Protein 7LUH (pdb70)

Organism: Burkholderia pseudomallei (strain K96243) (NCBI:txid272560)

B-factor: mean 40.8, std 12.32, range [22.68, 109.25]

Structure (mmCIF, N/CA/C/O backbone):
data_7LUH
#
_entry.id   7LUH
#
_cell.length_a   59.539
_cell.length_b   62.941
_cell.length_c   69.363
_cell.angle_alpha   90.000
_cell.angle_beta   90.000
_cell.angle_gamma   90.000
#
_symmetry.space_group_name_H-M   'P 21 21 21'
#
loop_
_entity.id
_entity.type
_entity.pdbx_description
1 polymer 'Thiol:disulfide interchange protein'
2 non-polymer (2~{R})-2-(4-bromanylphenoxy)propanamide
3 water water
#
loop_
_atom_site.group_PDB
_atom_site.id
_atom_site.type_symbol
_atom_site.label_atom_id
_atom_site.label_alt_id
_atom_site.label_comp_id
_atom_site.label_asym_id
_atom_site.label_entity_id
_atom_site.label_seq_id
_atom_site.pdbx_PDB_ins_code
_atom_site.Cartn_x
_atom_site.Cartn_y
_atom_site.Cartn_z
_atom_site.occupancy
_atom_site.B_iso_or_equiv
_atom_site.auth_seq_id
_atom_site.auth_comp_id
_atom_site.auth_asym_id
_atom_site.auth_atom_id
_atom_site.pdbx_PDB_model_num
ATOM 1 N N . SER A 1 10 ? -4.64693 -42.65526 -11.99865 1.000 62.59540 7 SER A N 1
ATOM 2 C CA . SER A 1 10 ? -3.57590 -42.95874 -12.94251 1.000 72.33368 7 SER A CA 1
ATOM 3 C C . SER A 1 10 ? -3.94463 -42.57209 -14.38049 1.000 68.52940 7 SER A C 1
ATOM 4 O O . SER A 1 10 ? -3.17227 -41.88448 -15.04708 1.000 67.27757 7 SER A O 1
ATOM 11 N N . PRO A 1 11 ? -5.10375 -43.02216 -14.87743 1.000 75.75672 8 PRO A N 1
ATOM 12 C CA . PRO A 1 11 ? -5.57509 -42.48319 -16.16612 1.000 68.40799 8 PRO A CA 1
ATOM 13 C C . PRO A 1 11 ? -5.87178 -40.99717 -16.09950 1.000 65.05574 8 PRO A C 1
ATOM 14 O O . PRO A 1 11 ? -5.75707 -40.29892 -17.11416 1.000 64.70979 8 PRO A O 1
ATOM 25 N N . SER A 1 12 ? -6.23552 -40.48734 -14.92917 1.000 61.05569 9 SER A N 1
ATOM 26 C CA . SER A 1 12 ? -6.42507 -39.06073 -14.73874 1.000 56.61885 9 SER A CA 1
ATOM 27 C C . SER A 1 12 ? -5.19019 -38.36436 -14.17439 1.000 50.98008 9 SER A C 1
ATOM 28 O O . SER A 1 12 ? -5.26908 -37.17820 -13.84550 1.000 49.17495 9 SER A O 1
ATOM 36 N N . ALA A 1 13 ? -4.05999 -39.05793 -14.05244 1.000 48.85784 10 ALA A N 1
ATOM 37 C CA . ALA A 1 13 ? -2.88867 -38.43873 -13.44836 1.000 47.82115 10 ALA A CA 1
ATOM 38 C C . ALA A 1 13 ? -2.39576 -37.28600 -14.31889 1.000 39.54993 10 ALA A C 1
ATOM 39 O O . ALA A 1 13 ? -2.54430 -37.31503 -15.54221 1.000 43.08858 10 ALA A O 1
ATOM 46 N N . PRO A 1 14 ? -1.81808 -36.25157 -13.71804 1.000 39.63794 11 PRO A N 1
ATOM 47 C CA . PRO A 1 14 ? -1.24063 -35.17478 -14.53355 1.000 38.98373 11 PRO A CA 1
ATOM 48 C C . PRO A 1 14 ? -0.19644 -35.71941 -15.50216 1.000 41.46090 11 PRO A C 1
ATOM 49 O O . PRO A 1 14 ? 0.47307 -36.71903 -15.22803 1.000 40.63218 11 PRO A O 1
ATOM 60 N N . VAL A 1 15 ? -0.07615 -35.05836 -16.65405 1.000 39.24611 12 VAL A N 1
ATOM 61 C CA . VAL A 1 15 ? 0.78286 -35.51566 -17.74941 1.000 38.60643 12 VAL A CA 1
ATOM 62 C C . VAL A 1 15 ? 2.05846 -34.68310 -17.73129 1.000 35.55931 12 VAL A C 1
ATOM 63 O O . VAL A 1 15 ? 2.00452 -33.45007 -17.79233 1.000 33.96054 12 VAL A O 1
ATOM 76 N N . ALA A 1 16 ? 3.20867 -35.34915 -17.65196 1.000 42.76440 13 ALA A N 1
ATOM 77 C CA . ALA A 1 16 ? 4.47214 -34.62150 -17.62151 1.000 43.05651 13 ALA A CA 1
ATOM 78 C C . ALA A 1 16 ? 4.68642 -33.92892 -18.95827 1.000 38.60729 13 ALA A C 1
ATOM 79 O O . ALA A 1 16 ? 4.40826 -34.48943 -20.01765 1.000 42.73068 13 ALA A O 1
ATOM 86 N N . GLY A 1 17 ? 5.18471 -32.70195 -18.90113 1.000 42.18233 14 GLY A N 1
ATOM 87 C CA . GLY A 1 17 ? 5.34492 -31.88868 -20.07257 1.000 44.63100 14 GLY A CA 1
ATOM 88 C C . GLY A 1 17 ? 4.12719 -31.08108 -20.45325 1.000 45.62753 14 GLY A C 1
ATOM 89 O O . GLY A 1 17 ? 4.25733 -30.12444 -21.22450 1.000 51.01813 14 GLY A O 1
ATOM 93 N N . LYS A 1 18 ? 2.94722 -31.44125 -19.95366 1.000 39.25270 15 LYS A N 1
ATOM 94 C CA . LYS A 1 18 ? 1.74334 -30.67545 -20.23639 1.000 40.47978 15 LYS A CA 1
ATOM 95 C C . LYS A 1 18 ? 1.20131 -30.01120 -18.97954 1.000 39.68402 15 LYS A C 1
ATOM 96 O O . LYS A 1 18 ? 1.11866 -28.78083 -18.90217 1.000 39.41491 15 LYS A O 1
ATOM 115 N N . ASP A 1 19 ? 0.82053 -30.81169 -17.98265 1.000 36.56334 16 ASP A N 1
ATOM 116 C CA . ASP A 1 19 ? 0.28175 -30.29130 -16.73359 1.000 34.32248 16 ASP A CA 1
ATOM 117 C C . ASP A 1 19 ? 1.36491 -29.81194 -15.79057 1.000 33.83929 16 ASP A C 1
ATOM 118 O O . ASP A 1 19 ? 1.07682 -29.02939 -14.88350 1.000 31.02928 16 ASP A O 1
ATOM 127 N N . PHE A 1 20 ? 2.59770 -30.26539 -15.98985 1.000 33.09364 17 PHE A N 1
ATOM 128 C CA . PHE A 1 20 ? 3.73759 -29.76409 -15.24665 1.000 28.32914 17 PHE A CA 1
ATOM 129 C C . PHE A 1 20 ? 4.96537 -29.96808 -16.12227 1.000 31.75351 17 PHE A C 1
ATOM 130 O O . PHE A 1 20 ? 4.92980 -30.70025 -17.11531 1.000 33.89213 17 PHE A O 1
ATOM 147 N N . GLU A 1 21 ? 6.04602 -29.29643 -15.74949 1.000 31.73213 18 GLU A N 1
ATOM 148 C CA . GLU A 1 21 ? 7.29551 -29.30375 -16.49313 1.000 35.06036 18 GLU A CA 1
ATOM 149 C C . GLU A 1 21 ? 8.39067 -29.89245 -15.61778 1.000 36.95432 18 GLU A C 1
ATOM 150 O O . GLU A 1 21 ? 8.50745 -29.54188 -14.43948 1.000 31.79796 18 GLU A O 1
ATOM 162 N N . VAL A 1 22 ? 9.19897 -30.77231 -16.20195 1.000 36.75397 19 VAL A N 1
ATOM 163 C CA . VAL A 1 22 ? 10.38030 -31.30818 -15.53663 1.000 36.35430 19 VAL A CA 1
ATOM 164 C C . VAL A 1 22 ? 11.56390 -30.41569 -15.90690 1.000 36.55319 19 VAL A C 1
ATOM 165 O O . VAL A 1 22 ? 11.97149 -30.36055 -17.06893 1.000 37.29780 19 VAL A O 1
ATOM 178 N N . MET A 1 23 ? 12.10548 -29.70609 -14.92083 1.000 36.18110 20 MET A N 1
ATOM 179 C CA . MET A 1 23 ? 13.19408 -28.77363 -15.18054 1.000 39.68265 20 MET A CA 1
ATOM 180 C C . MET A 1 23 ? 14.42464 -29.52045 -15.67349 1.000 39.64432 20 MET A C 1
ATOM 181 O O . MET A 1 23 ? 14.76494 -30.58926 -15.16433 1.000 39.93125 20 MET A O 1
ATOM 195 N N . LYS A 1 24 ? 15.08529 -28.95630 -16.68558 1.000 42.74050 21 LYS A N 1
ATOM 196 C CA . LYS A 1 24 ? 16.32170 -29.55899 -17.17224 1.000 44.20710 21 LYS A CA 1
ATOM 197 C C . LYS A 1 24 ? 17.45179 -29.40453 -16.15954 1.000 44.72351 21 LYS A C 1
ATOM 198 O O . LYS A 1 24 ? 18.37741 -30.22154 -16.13829 1.000 44.54081 21 LYS A O 1
ATOM 207 N N . SER A 1 25 ? 17.38496 -28.38758 -15.30134 1.000 45.36205 22 SER A N 1
ATOM 208 C CA . SER A 1 25 ? 18.42316 -28.12068 -14.30557 1.000 47.63579 22 SER A CA 1
ATOM 209 C C . SER A 1 25 ? 17.76842 -27.97766 -12.93934 1.000 41.93435 22 SER A C 1
ATOM 210 O O . SER A 1 25 ? 17.45497 -26.86270 -12.49957 1.000 41.09426 22 SER A O 1
ATOM 218 N N . PRO A 1 26 ? 17.54899 -29.09135 -12.23747 1.000 39.37258 23 PRO A N 1
ATOM 219 C CA . PRO A 1 26 ? 16.91156 -29.01734 -10.91540 1.000 37.84040 23 PRO A CA 1
ATOM 220 C C . PRO A 1 26 ? 17.7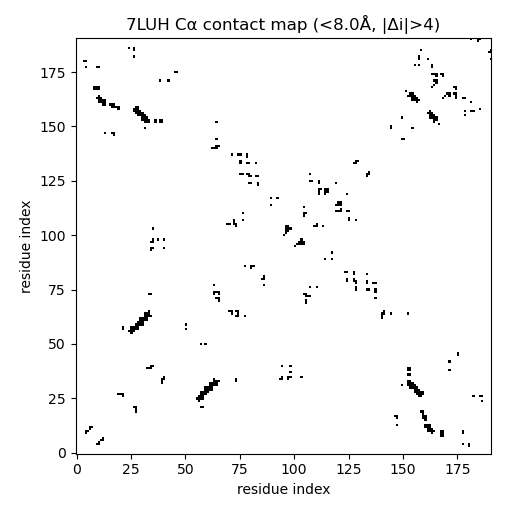5483 -28.20784 -9.94309 1.000 35.32545 23 PRO A C 1
ATOM 221 O O . PRO A 1 26 ? 18.98669 -28.20557 -10.00390 1.000 36.69534 23 PRO A O 1
ATOM 232 N N . GLN A 1 27 ? 17.09033 -27.54690 -9.03112 1.000 36.04571 24 GLN A N 1
ATOM 233 C CA . GLN A 1 27 ? 17.75786 -26.62703 -8.12113 1.000 35.53372 24 GLN A CA 1
ATOM 234 C C . GLN A 1 27 ? 17.92482 -27.22654 -6.73600 1.000 37.36613 24 GLN A C 1
ATOM 235 O O . GLN A 1 27 ? 17.15276 -28.10008 -6.32994 1.000 35.98498 24 GLN A O 1
ATOM 249 N N . PRO A 1 28 ? 18.91834 -26.76498 -5.96619 1.000 40.31928 25 PRO A N 1
ATOM 250 C CA . PRO A 1 28 ? 19.09234 -27.30635 -4.61077 1.000 40.50005 25 PRO A CA 1
ATOM 251 C C . PRO A 1 28 ? 17.81588 -27.16225 -3.79450 1.000 37.12737 25 PRO A C 1
ATOM 252 O O . PRO A 1 28 ? 17.10871 -26.15233 -3.87767 1.000 34.82581 25 PRO A O 1
ATOM 263 N N . VAL A 1 29 ? 17.52416 -28.19611 -3.00901 1.000 36.05031 26 VAL A N 1
ATOM 264 C CA . VAL A 1 29 ? 16.32780 -28.24573 -2.17450 1.000 41.53890 26 VAL A CA 1
ATOM 265 C C . VAL A 1 29 ? 16.69551 -27.84404 -0.75276 1.000 37.47150 26 VAL A C 1
ATOM 266 O O . VAL A 1 29 ? 17.55420 -28.46915 -0.12075 1.000 38.99577 26 VAL A O 1
ATOM 279 N N . SER A 1 30 ? 16.01727 -26.82574 -0.23580 1.000 38.15997 27 SER A N 1
ATOM 280 C CA . SER A 1 30 ? 16.27118 -26.32134 1.10477 1.000 42.66405 27 SER A CA 1
ATOM 281 C C . SER A 1 30 ? 15.39617 -26.98192 2.16796 1.000 47.18922 27 SER A C 1
ATOM 282 O O . SER A 1 30 ? 15.38266 -26.52813 3.31552 1.000 53.26266 27 SER A O 1
ATOM 290 N N . ALA A 1 31 ? 14.72285 -27.98716 1.84170 1.000 55.36026 28 ALA A N 1
ATOM 291 C CA . ALA A 1 31 ? 13.92187 -28.66796 2.84508 1.000 53.68426 28 ALA A CA 1
ATOM 292 C C . ALA A 1 31 ? 14.69868 -29.83766 3.43746 1.000 60.00789 28 ALA A C 1
ATOM 293 O O . ALA A 1 31 ? 15.54675 -30.43863 2.76442 1.000 55.50872 28 ALA A O 1
ATOM 300 N N . PRO A 1 32 ? 14.43518 -30.15640 4.70036 1.000 59.53189 29 PRO A N 1
ATOM 301 C CA . PRO A 1 32 ? 15.10075 -31.30069 5.32838 1.000 56.89382 29 PRO A CA 1
ATOM 302 C C . PRO A 1 32 ? 14.50441 -32.61322 4.83981 1.000 58.72369 29 PRO A C 1
ATOM 303 O O . PRO A 1 32 ? 13.38619 -32.66689 4.32083 1.000 57.55253 29 PRO A O 1
ATOM 314 N N . ALA A 1 33 ? 15.29403 -33.67878 4.98516 1.000 60.47703 30 ALA A N 1
ATOM 315 C CA . ALA A 1 33 ? 14.80864 -35.01708 4.66874 1.000 59.11383 30 ALA A CA 1
ATOM 316 C C . ALA A 1 33 ? 13.42271 -35.21322 5.27051 1.000 59.17731 30 ALA A C 1
ATOM 317 O O . ALA A 1 33 ? 13.13164 -34.73758 6.37128 1.000 56.24064 30 ALA A O 1
ATOM 324 N N . GLY A 1 34 ? 12.54917 -35.87635 4.52282 1.000 55.50863 31 GLY A N 1
ATOM 325 C CA . GLY A 1 34 ? 11.20296 -36.11507 4.99129 1.000 55.09433 31 GLY A CA 1
ATOM 326 C C . GLY A 1 34 ? 10.21716 -34.98810 4.77104 1.000 54.84508 31 GLY A C 1
ATOM 327 O O . GLY A 1 34 ? 9.04707 -35.13130 5.15097 1.000 50.22121 31 GLY A O 1
ATOM 331 N N . LYS A 1 35 ? 10.64521 -33.86992 4.19570 1.000 51.08849 32 LYS A N 1
ATOM 332 C CA . LYS A 1 35 ? 9.75712 -32.77773 3.82919 1.000 47.49910 32 LYS A CA 1
ATOM 333 C C . LYS A 1 35 ? 9.91064 -32.53020 2.33542 1.000 43.91944 32 LYS A C 1
ATOM 334 O O . LYS A 1 35 ? 11.01877 -32.62077 1.79256 1.000 43.84923 32 LYS A O 1
ATOM 353 N N . VAL A 1 36 ? 8.80040 -32.26086 1.66641 1.000 35.24074 33 VAL A N 1
ATOM 354 C CA . VAL A 1 36 ? 8.82661 -31.89544 0.25964 1.000 32.05856 33 VAL A CA 1
ATOM 355 C C . VAL A 1 36 ? 8.86627 -30.37724 0.18222 1.000 32.27149 33 VAL A C 1
ATOM 356 O O . VAL A 1 36 ? 8.08298 -29.68810 0.85411 1.000 31.23117 33 VAL A O 1
ATOM 369 N N . GLU A 1 37 ? 9.78027 -29.84979 -0.62216 1.000 30.03744 34 GLU A N 1
ATOM 370 C CA . GLU A 1 37 ? 9.87835 -28.40764 -0.77441 1.000 30.09242 34 GLU A CA 1
ATOM 371 C C . GLU A 1 37 ? 8.85409 -27.94485 -1.80535 1.000 29.35859 34 GLU A C 1
ATOM 372 O O . GLU A 1 37 ? 8.71910 -28.54936 -2.8718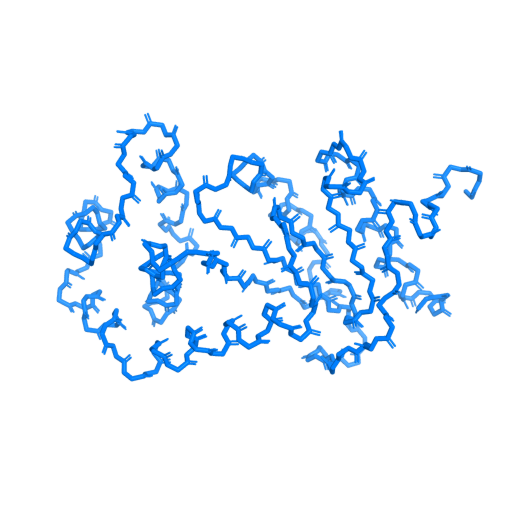4 1.000 27.49682 34 GLU A O 1
ATOM 384 N N . VAL A 1 38 ? 8.11952 -26.88426 -1.47429 1.000 26.48685 35 VAL A N 1
ATOM 385 C CA . VAL A 1 38 ? 7.16764 -26.25695 -2.38406 1.000 26.75425 35 VAL A CA 1
ATOM 386 C C . VAL A 1 38 ? 7.45544 -24.76466 -2.41050 1.000 22.67960 35 VAL A C 1
ATOM 387 O O . VAL A 1 38 ? 7.50972 -24.12614 -1.35917 1.000 26.25902 35 VAL A O 1
ATOM 400 N N . ILE A 1 39 ? 7.63936 -24.20822 -3.60566 1.000 25.04461 36 ILE A N 1
ATOM 401 C CA . ILE A 1 39 ? 7.89833 -22.78187 -3.77851 1.000 24.78933 36 ILE A CA 1
ATOM 402 C C . ILE A 1 39 ? 6.80255 -22.18109 -4.65559 1.000 25.38648 36 ILE A C 1
ATOM 403 O O . ILE A 1 39 ? 6.51734 -22.70721 -5.73775 1.000 25.28108 36 ILE A O 1
ATOM 419 N N . GLU A 1 40 ? 6.21800 -21.06134 -4.21340 1.000 24.27563 37 GLU A N 1
ATOM 420 C CA . GLU A 1 40 ? 5.28707 -20.30270 -5.05056 1.000 25.58596 37 GLU A CA 1
ATOM 421 C C . GLU A 1 40 ? 5.95095 -18.99074 -5.46040 1.000 24.17016 37 GLU A C 1
ATOM 422 O O . GLU A 1 40 ? 6.16155 -18.10647 -4.62401 1.000 22.87749 37 GLU A O 1
ATOM 434 N N . PHE A 1 41 ? 6.26454 -18.86585 -6.74526 1.000 24.77555 38 PHE A N 1
ATOM 435 C CA . PHE A 1 41 ? 6.60997 -17.57770 -7.32528 1.000 26.03102 38 PHE A CA 1
ATOM 436 C C . PHE A 1 41 ? 5.32144 -16.81979 -7.63555 1.000 25.52133 38 PHE A C 1
ATOM 437 O O . PHE A 1 41 ? 4.45084 -17.33285 -8.34222 1.000 25.88823 38 PHE A O 1
ATOM 454 N N . PHE A 1 42 ? 5.19602 -15.60149 -7.12023 1.000 23.59147 39 PHE A N 1
ATOM 455 C CA . PHE A 1 42 ? 3.94360 -14.86171 -7.22467 1.000 26.46772 39 PHE A CA 1
ATOM 456 C C . PHE A 1 42 ? 4.26678 -13.37231 -7.31372 1.000 26.54610 39 PHE A C 1
ATOM 457 O O . PHE A 1 42 ? 5.39194 -12.94864 -7.06870 1.000 24.03041 39 PHE A O 1
ATOM 474 N N . TRP A 1 43 ? 3.26024 -12.57086 -7.65396 1.000 27.28954 40 TRP A N 1
ATOM 475 C CA . TRP A 1 43 ? 3.36530 -11.11644 -7.64472 1.000 24.93889 40 TRP A CA 1
ATOM 476 C C . TRP A 1 43 ? 2.10728 -10.57531 -6.98704 1.000 25.41185 40 TRP A C 1
ATOM 477 O O . TRP A 1 43 ? 1.00676 -11.05243 -7.26410 1.000 25.55056 40 TRP A O 1
ATOM 498 N N . TYR A 1 44 ? 2.26096 -9.59528 -6.10103 1.000 24.95108 41 TYR A N 1
ATOM 499 C CA . TYR A 1 44 ? 1.07196 -9.05377 -5.45034 1.000 25.92951 41 TYR A CA 1
ATOM 500 C C . TYR A 1 44 ? 0.03442 -8.56221 -6.46203 1.000 28.35477 41 TYR A C 1
ATOM 501 O O . TYR A 1 44 ? -1.17366 -8.62766 -6.19927 1.000 27.14508 41 TYR A O 1
ATOM 519 N N . GLY A 1 45 ? 0.47857 -8.06186 -7.62008 1.000 27.25834 42 GLY A N 1
ATOM 520 C CA . GLY A 1 45 ? -0.41689 -7.48169 -8.59637 1.000 27.25235 42 GLY A CA 1
ATOM 521 C C . GLY A 1 45 ? -1.07060 -8.45782 -9.54941 1.000 29.82900 42 GLY A C 1
ATOM 522 O O . GLY A 1 45 ? -1.86824 -8.04842 -10.40559 1.000 28.62851 42 GLY A O 1
ATOM 526 N N . CYS A 1 46 ? -0.77693 -9.74952 -9.38511 1.000 26.81663 43 CYS A N 1
ATOM 527 C CA A CYS A 1 46 ? -1.20940 -10.78872 -10.31475 0.607 29.10841 43 CYS A CA 1
ATOM 528 C CA B CYS A 1 46 ? -1.21566 -10.78316 -10.31337 0.393 29.13107 43 CYS A CA 1
ATOM 529 C C . CYS A 1 46 ? -2.59636 -11.29817 -9.91982 1.000 29.86583 43 CYS A C 1
ATOM 530 O O . CYS A 1 46 ? -2.73876 -11.85834 -8.82191 1.000 27.90692 43 CYS A O 1
ATOM 544 N N . PRO A 1 47 ? -3.62654 -11.11572 -10.76251 1.000 30.73568 44 PRO A N 1
ATOM 545 C CA . PRO A 1 47 ? -4.97975 -11.51452 -10.33436 1.000 33.01557 44 PRO A CA 1
ATOM 546 C C . PRO A 1 47 ? -5.10374 -12.98735 -9.99963 1.000 33.21103 44 PRO A C 1
ATOM 547 O O . PRO A 1 47 ? -5.76816 -13.33044 -9.01594 1.000 30.44645 44 PRO A O 1
ATOM 558 N N . HIS A 1 48 ? -4.47375 -13.87335 -10.77221 1.000 31.74023 45 HIS A N 1
ATOM 559 C CA . HIS A 1 48 ? -4.57138 -15.29020 -10.44314 1.000 32.83473 45 HIS A CA 1
ATOM 560 C C . HIS A 1 48 ? -3.82819 -15.61740 -9.15332 1.000 29.75363 45 HIS A C 1
ATOM 561 O O . HIS A 1 48 ? -4.20489 -16.56471 -8.45060 1.000 27.83253 45 HIS A O 1
ATOM 575 N N . CYS A 1 49 ? -2.77093 -14.86332 -8.83316 1.000 26.68992 46 CYS A N 1
ATOM 576 C CA A CYS A 1 49 ? -2.08291 -15.07233 -7.56328 0.679 27.94915 46 CYS A CA 1
ATOM 577 C CA B CYS A 1 49 ? -2.07754 -15.05250 -7.56068 0.321 27.80377 46 CYS A CA 1
ATOM 578 C C . CYS A 1 49 ? -2.98894 -14.69995 -6.39650 1.000 27.12782 46 CYS A C 1
ATOM 579 O O . CYS A 1 49 ? -3.07505 -15.43490 -5.40783 1.000 26.04377 46 CYS A O 1
ATOM 593 N N . TYR A 1 50 ? -3.65388 -13.55230 -6.49645 1.000 27.99902 47 TYR A N 1
ATOM 594 C CA . TYR A 1 50 ? -4.66930 -13.14133 -5.53598 1.000 28.59320 47 TYR A CA 1
ATOM 595 C C . TYR A 1 50 ? -5.74285 -14.20421 -5.36815 1.000 28.58045 47 TYR A C 1
ATOM 596 O O . TYR A 1 50 ? -6.05848 -14.61140 -4.24363 1.000 29.29165 47 TYR A O 1
ATOM 614 N N . GLU A 1 51 ? -6.32806 -14.65273 -6.47924 1.000 28.06887 48 GLU A N 1
ATOM 615 C CA . GLU A 1 51 ? -7.41029 -15.62892 -6.40306 1.000 31.17866 48 GLU A CA 1
ATOM 616 C C . GLU A 1 51 ? -6.94051 -16.93900 -5.79092 1.000 29.16118 48 GLU A C 1
ATOM 617 O O . GLU A 1 51 ? -7.71335 -17.61893 -5.10468 1.000 28.84797 48 GLU A O 1
ATOM 629 N N . PHE A 1 52 ? -5.68196 -17.30761 -6.02765 1.000 28.82831 49 PHE A N 1
ATOM 630 C CA . PHE A 1 52 ? -5.14264 -18.56850 -5.54229 1.000 28.49085 49 PHE A CA 1
ATOM 631 C C . PHE A 1 52 ? -4.83206 -18.55219 -4.05605 1.000 27.82368 49 PHE A C 1
ATOM 632 O O . PHE A 1 52 ? -4.71407 -19.62776 -3.45852 1.000 27.42385 49 PHE A O 1
ATOM 649 N N . GLU A 1 53 ? -4.66755 -17.37323 -3.45140 1.000 26.89324 50 GLU A N 1
ATOM 650 C CA . GLU A 1 53 ? -4.23051 -17.30390 -2.05838 1.000 27.47867 50 GLU A CA 1
ATOM 651 C C . GLU A 1 53 ? -5.01861 -18.21468 -1.12381 1.000 28.24795 50 GLU A C 1
ATOM 652 O O . GLU A 1 53 ? -4.39042 -19.01734 -0.41369 1.000 28.21873 50 GLU A O 1
ATOM 664 N N . PRO A 1 54 ? -6.35544 -18.16108 -1.06266 1.000 28.21985 51 PRO A N 1
ATOM 665 C CA . PRO A 1 54 ? -7.05885 -19.03233 -0.09959 1.000 27.94118 51 PRO A CA 1
ATOM 666 C C . PRO A 1 54 ? -6.86327 -20.50688 -0.39116 1.000 28.05925 51 PRO A C 1
ATOM 667 O O . PRO A 1 54 ? -6.85562 -21.33302 0.53275 1.000 27.57235 51 PRO A O 1
ATOM 678 N N . THR A 1 55 ? -6.69185 -20.85486 -1.66374 1.000 27.16943 52 THR A N 1
ATOM 679 C CA . THR A 1 55 ? -6.50800 -22.25003 -2.03881 1.000 27.99140 52 THR A CA 1
ATOM 680 C C . THR A 1 55 ? -5.15624 -22.76701 -1.56873 1.000 26.70039 52 THR A C 1
ATOM 681 O O . THR A 1 55 ? -5.07429 -23.82683 -0.93800 1.000 27.56399 52 THR A O 1
ATOM 692 N N . ILE A 1 56 ? -4.08658 -22.02410 -1.84903 1.000 26.38032 53 ILE A N 1
ATOM 693 C CA . ILE A 1 56 ? -2.75533 -22.47713 -1.45871 1.000 28.43926 53 ILE A CA 1
ATOM 694 C C . ILE A 1 56 ? -2.56294 -22.36402 0.04919 1.000 27.39805 53 ILE A C 1
ATOM 695 O O . ILE A 1 56 ? -1.95031 -23.242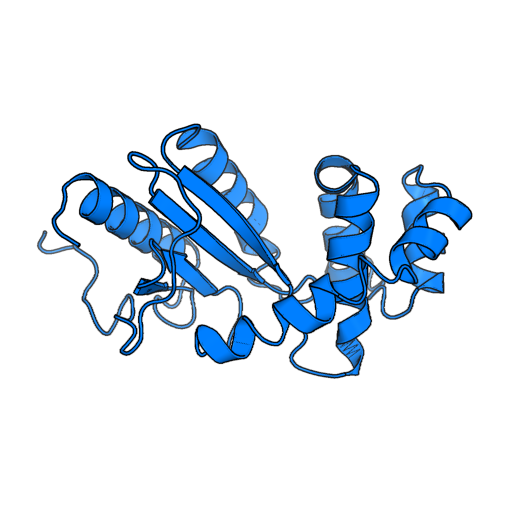23 0.67014 1.000 27.30591 53 ILE A O 1
ATOM 711 N N . GLU A 1 57 ? -3.11400 -21.31646 0.67410 1.000 27.61442 54 GLU A N 1
ATOM 712 C CA . GLU A 1 57 ? -3.04737 -21.21929 2.12911 1.000 29.03576 54 GLU A CA 1
ATOM 713 C C . GLU A 1 57 ? -3.62737 -22.46753 2.79333 1.000 30.85286 54 GLU A C 1
ATOM 714 O O . GLU A 1 57 ? -3.01941 -23.05059 3.69997 1.000 28.43766 54 GLU A O 1
ATOM 726 N N . ALA A 1 58 ? -4.83950 -22.86406 2.39047 1.000 29.18092 55 ALA A N 1
ATOM 727 C CA . ALA A 1 58 ? -5.47346 -24.01306 3.03430 1.000 30.27192 55 ALA A CA 1
ATOM 728 C C . ALA A 1 58 ? -4.68320 -25.29016 2.77759 1.000 29.77505 55 ALA A C 1
ATOM 729 O O . ALA A 1 58 ? -4.52888 -26.13064 3.67487 1.000 29.62809 55 ALA A O 1
ATOM 736 N N . TRP A 1 59 ? -4.19857 -25.46027 1.54473 1.000 28.36683 56 TRP A N 1
ATOM 737 C CA . TRP A 1 59 ? -3.47265 -26.67288 1.18772 1.000 29.36767 56 TRP A CA 1
ATOM 738 C C . TRP A 1 59 ? -2.16869 -26.76535 1.96696 1.000 29.42763 56 TRP A C 1
ATOM 739 O O . TRP A 1 59 ? -1.84466 -27.82071 2.52184 1.000 29.89143 56 TRP A O 1
ATOM 760 N N . VAL A 1 60 ? -1.42615 -25.65567 2.04645 1.000 27.88942 57 VAL A N 1
ATOM 761 C CA . VAL A 1 60 ? -0.18844 -25.63814 2.82732 1.000 29.17218 57 VAL A CA 1
ATOM 762 C C . VAL A 1 60 ? -0.47760 -25.95958 4.28817 1.000 31.74264 57 VAL A C 1
ATOM 763 O O . VAL A 1 60 ? 0.20277 -26.78844 4.89922 1.000 31.58638 57 VAL A O 1
ATOM 776 N N . LYS A 1 61 ? -1.48343 -25.29710 4.87710 1.000 32.41639 58 LYS A N 1
ATOM 777 C CA . LYS A 1 61 ? -1.82092 -25.56666 6.27233 1.000 34.34312 58 LYS A CA 1
ATOM 778 C C . LYS A 1 61 ? -2.21817 -27.02411 6.48152 1.000 33.56990 58 LYS A C 1
ATOM 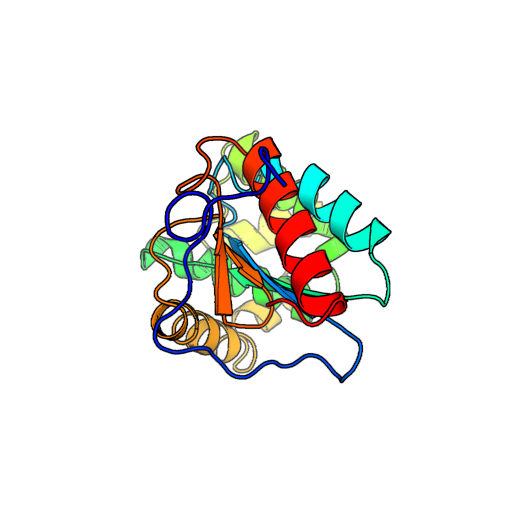779 O O . LYS A 1 61 ? -1.91247 -27.60591 7.52707 1.000 35.69658 58 LYS A O 1
ATOM 798 N N . LYS A 1 62 ? -2.87802 -27.63844 5.50002 1.000 35.89607 59 LYS A N 1
ATOM 799 C CA . LYS A 1 62 ? -3.27241 -29.03672 5.65324 1.000 38.32247 59 LYS A CA 1
ATOM 800 C C . LYS A 1 62 ? -2.06006 -29.96330 5.63636 1.000 38.93479 59 LYS A C 1
ATOM 801 O O . LYS A 1 62 ? -2.03876 -30.97712 6.34473 1.000 39.24736 59 LYS A O 1
ATOM 820 N N . GLN A 1 63 ? -1.05135 -29.64787 4.81793 1.000 36.67179 60 GLN A N 1
ATOM 821 C CA . GLN A 1 63 ? 0.11128 -30.52617 4.72500 1.000 38.39928 60 GLN A CA 1
ATOM 822 C C . GLN A 1 63 ? 0.92034 -30.48540 6.01437 1.000 39.76361 60 GLN A C 1
ATOM 823 O O . GLN A 1 63 ? 1.48655 -31.50075 6.43650 1.000 41.64178 60 GLN A O 1
ATOM 837 N N . GLY A 1 64 ? 0.98956 -29.31424 6.64280 1.000 40.37663 61 GLY A N 1
ATOM 838 C CA . GLY A 1 64 ? 1.66187 -29.19376 7.92475 1.000 42.90650 61 GLY A CA 1
ATOM 839 C C . GLY A 1 64 ? 3.14828 -29.44455 7.78929 1.000 47.11969 61 GLY A C 1
ATOM 840 O O . GLY A 1 64 ? 3.81235 -28.92153 6.88528 1.000 42.65127 61 GLY A O 1
ATOM 844 N N . ASP A 1 65 ? 3.68129 -30.27337 8.69383 1.000 48.39745 62 ASP A N 1
ATOM 845 C CA A ASP A 1 65 ? 5.10657 -30.57966 8.68656 0.448 48.74271 62 ASP A CA 1
ATOM 846 C CA B ASP A 1 65 ? 5.10364 -30.58893 8.69226 0.552 48.73553 62 ASP A CA 1
ATOM 847 C 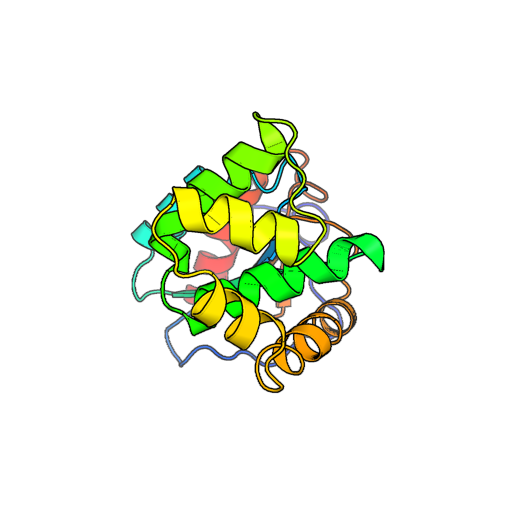C . ASP A 1 65 ? 5.51742 -31.49005 7.53391 1.000 48.14848 62 ASP A C 1
ATOM 848 O O . ASP A 1 65 ? 6.70039 -31.82909 7.43445 1.000 52.15738 62 ASP A O 1
ATOM 865 N N . LYS A 1 66 ? 4.59670 -31.88790 6.65541 1.000 45.82936 63 LYS A N 1
ATOM 866 C CA . LYS A 1 66 ? 4.98903 -32.72315 5.52606 1.000 45.33884 63 LYS A CA 1
ATOM 867 C C . LYS A 1 66 ? 5.74130 -31.94863 4.44583 1.000 44.75250 63 LYS A C 1
ATOM 868 O O . LYS A 1 66 ? 6.36461 -32.57131 3.57781 1.000 41.21614 63 LYS A O 1
ATOM 887 N N . ILE A 1 67 ? 5.69171 -30.61600 4.45978 1.000 40.60272 64 ILE A N 1
ATOM 888 C CA . ILE A 1 67 ? 6.29418 -29.81927 3.40071 1.000 36.40285 64 ILE A CA 1
ATOM 889 C C . ILE A 1 67 ? 7.06181 -28.66318 4.02441 1.000 37.05823 64 ILE A C 1
ATOM 890 O O . ILE A 1 67 ? 6.88630 -28.32661 5.19771 1.000 39.68069 64 ILE A O 1
ATOM 906 N N . ALA A 1 68 ? 7.92402 -28.05684 3.20951 1.000 36.51477 65 ALA A N 1
ATOM 907 C CA . ALA A 1 68 ? 8.56376 -26.77764 3.50164 1.000 37.50238 65 ALA A CA 1
ATOM 908 C C . ALA A 1 68 ? 8.14285 -25.82288 2.39232 1.000 33.30338 65 ALA A C 1
ATOM 909 O O . ALA A 1 68 ? 8.56453 -25.98039 1.23957 1.000 30.53803 65 ALA A O 1
ATOM 916 N N . PHE A 1 69 ? 7.31202 -24.84573 2.73257 1.000 32.45984 66 PHE A N 1
ATOM 917 C CA . PHE A 1 69 ? 6.69787 -23.96609 1.75319 1.000 28.65955 66 PHE A CA 1
ATOM 918 C C . PHE A 1 69 ? 7.25394 -22.56363 1.88746 1.000 29.96421 66 PHE A C 1
ATOM 919 O O . PHE A 1 69 ? 7.41436 -22.06294 3.00206 1.000 31.09373 66 PHE A O 1
ATOM 936 N N . LYS A 1 70 ? 7.53893 -21.93260 0.75087 1.000 27.44816 67 LYS A N 1
ATOM 937 C CA . LYS A 1 70 ? 7.89999 -20.52484 0.76351 1.000 29.47552 67 LYS A CA 1
ATOM 938 C C . LYS A 1 70 ? 7.35852 -19.83624 -0.48001 1.000 28.59592 67 LYS A C 1
ATOM 939 O O . LYS A 1 70 ? 7.11513 -20.46584 -1.51095 1.000 26.22978 67 LYS A O 1
ATOM 958 N N . ARG A 1 71 ? 7.18466 -18.52656 -0.37105 1.000 27.31555 68 ARG A N 1
ATOM 959 C CA . ARG A 1 71 ? 6.85876 -17.68995 -1.50885 1.000 26.11680 68 ARG A CA 1
ATOM 960 C C . ARG A 1 71 ? 8.09345 -16.89394 -1.91132 1.000 25.40626 68 ARG A C 1
ATOM 961 O O . ARG A 1 71 ? 8.92780 -16.53664 -1.07024 1.000 25.78471 68 ARG A O 1
ATOM 982 N N . VAL A 1 72 ? 8.20290 -16.62081 -3.21196 1.000 23.87285 69 VAL A N 1
ATOM 983 C CA . VAL A 1 72 ? 9.24266 -15.75687 -3.75020 1.000 25.23810 69 VAL A CA 1
ATOM 984 C C . VAL A 1 72 ? 8.50162 -14.71072 -4.57795 1.000 23.80204 69 VAL A C 1
ATOM 985 O O . VAL A 1 72 ? 7.76963 -15.06082 -5.49880 1.000 24.83288 69 VAL A O 1
ATOM 998 N N . PRO A 1 73 ? 8.61637 -13.42210 -4.24709 1.000 23.76290 70 PRO A N 1
ATOM 999 C CA . PRO A 1 73 ? 7.99446 -12.38269 -5.07886 1.000 24.72679 70 PRO A CA 1
ATOM 1000 C C . PRO A 1 73 ? 8.71569 -12.22915 -6.40758 1.000 25.30903 70 PRO A C 1
ATOM 1001 O O . PRO A 1 73 ? 9.92183 -12.47210 -6.51541 1.000 24.12161 70 PRO A O 1
ATOM 1012 N N . VAL A 1 74 ? 7.95824 -11.77488 -7.40633 1.000 27.85802 71 VAL A N 1
ATOM 1013 C CA . VAL A 1 74 ? 8.41295 -11.61905 -8.78060 1.000 27.26842 71 VAL A CA 1
ATOM 1014 C C . VAL A 1 74 ? 8.18449 -10.17843 -9.22097 1.000 29.33287 71 VAL A C 1
ATOM 1015 O O . VAL A 1 74 ? 7.07217 -9.64954 -9.09062 1.000 28.17561 71 VAL A O 1
ATOM 1028 N N . ALA A 1 75 ? 9.23206 -9.55415 -9.75388 1.000 29.15556 72 ALA A N 1
ATOM 1029 C CA . ALA A 1 75 ? 9.16202 -8.21759 -10.34920 1.000 33.42478 72 ALA A CA 1
ATOM 1030 C C . ALA A 1 75 ? 9.67767 -8.35134 -11.78200 1.000 37.13764 72 ALA A C 1
ATOM 1031 O O . ALA A 1 75 ? 10.88264 -8.28336 -12.05337 1.000 35.17428 72 ALA A O 1
ATOM 1038 N N . PHE A 1 76 ? 8.74073 -8.58224 -12.70301 1.000 36.12451 73 PHE A N 1
ATOM 1039 C CA . PHE A 1 76 ? 9.06254 -8.67922 -14.11542 1.000 36.66119 73 PHE A CA 1
ATOM 1040 C C . PHE A 1 76 ? 9.51274 -7.34408 -14.70212 1.000 36.99139 73 PHE A C 1
ATOM 1041 O O . PHE A 1 76 ? 10.10190 -7.32819 -15.77913 1.000 37.58235 73 PHE A O 1
ATOM 1058 N N . ARG A 1 77 ? 9.25909 -6.23774 -14.01128 1.000 38.18107 74 ARG A N 1
ATOM 1059 C CA . ARG A 1 77 ? 9.55368 -4.89783 -14.49254 1.000 40.49003 74 ARG A CA 1
ATOM 1060 C C . ARG A 1 77 ? 10.16225 -4.11172 -13.34534 1.000 36.18372 74 ARG A C 1
ATOM 1061 O O . ARG A 1 77 ? 9.87318 -4.38837 -12.18391 1.000 33.79953 74 ARG A O 1
ATOM 1082 N N . ASP A 1 78 ? 10.97285 -3.10523 -13.67480 1.000 38.49396 75 ASP A N 1
ATOM 1083 C CA . ASP A 1 78 ? 11.55278 -2.25225 -12.63875 1.000 40.22763 75 ASP A CA 1
ATOM 1084 C C . ASP A 1 78 ? 10.48209 -1.63319 -11.74875 1.000 36.30967 75 ASP A C 1
ATOM 1085 O O . ASP A 1 78 ? 10.68375 -1.47125 -10.53906 1.000 37.36430 75 ASP A O 1
ATOM 1094 N N . ASP A 1 79 ? 9.34367 -1.26149 -12.33886 1.000 40.77918 76 ASP A N 1
ATOM 1095 C CA . ASP A 1 79 ? 8.27439 -0.61107 -11.59384 1.000 37.90532 76 ASP A CA 1
ATOM 1096 C C . ASP A 1 79 ? 7.72230 -1.46248 -10.46650 1.000 34.89999 76 ASP A C 1
ATOM 1097 O O . ASP A 1 79 ? 7.06989 -0.92849 -9.56247 1.000 33.92880 76 ASP A O 1
ATOM 1106 N N . PHE A 1 80 ? 7.91619 -2.76888 -10.51712 1.000 31.39475 77 PHE A N 1
ATOM 1107 C CA . PHE A 1 80 ? 7.38189 -3.64522 -9.49189 1.000 28.89739 77 PHE A CA 1
ATOM 1108 C C . PHE A 1 80 ? 8.42702 -4.14398 -8.51016 1.000 28.55792 77 PHE A C 1
ATOM 1109 O O . PHE A 1 80 ? 8.08765 -4.92585 -7.61977 1.000 26.12428 77 PHE A O 1
ATOM 1126 N N . VAL A 1 81 ? 9.67940 -3.70494 -8.61754 1.000 29.11522 78 VAL A N 1
ATOM 1127 C CA . VAL A 1 81 ? 10.66467 -4.06122 -7.59351 1.000 28.51928 78 VAL A CA 1
ATOM 1128 C C . VAL A 1 81 ? 10.16889 -3.61382 -6.23300 1.000 27.24616 78 VAL A C 1
ATOM 1129 O O . VAL A 1 81 ? 10.35832 -4.34889 -5.25324 1.000 25.20378 78 VAL A O 1
ATOM 1142 N N . PRO A 1 82 ? 9.48741 -2.47009 -6.08214 1.000 27.80983 79 PRO A N 1
ATOM 1143 C CA . PRO A 1 82 ? 8.94869 -2.11948 -4.75832 1.000 28.66117 79 PRO A CA 1
ATOM 1144 C C . PRO A 1 82 ? 8.00398 -3.16390 -4.17882 1.000 28.95818 79 PRO A C 1
ATOM 1145 O O . PRO A 1 82 ? 7.88856 -3.24540 -2.95026 1.000 27.01834 79 PRO A O 1
ATOM 1156 N N . HIS A 1 83 ? 7.36117 -3.99401 -5.00633 1.000 26.96428 80 HIS A N 1
ATOM 1157 C CA . HIS A 1 83 ? 6.51825 -5.05013 -4.45728 1.000 23.29389 80 HIS A CA 1
ATOM 1158 C C . HIS A 1 83 ? 7.33049 -6.20689 -3.89639 1.000 24.28308 80 HIS A C 1
ATOM 1159 O O . HIS A 1 83 ? 6.87544 -6.88611 -2.96817 1.000 24.27562 80 HIS A O 1
ATOM 1173 N N . SER A 1 84 ? 8.52150 -6.44960 -4.43066 1.000 24.00408 81 SER A N 1
ATOM 1174 C CA . SER A 1 84 ? 9.40998 -7.42461 -3.81007 1.000 25.95994 81 SER A CA 1
ATOM 1175 C C . SER A 1 84 ? 10.04338 -6.86790 -2.54018 1.000 24.97234 81 SER A C 1
ATOM 1176 O O . SER A 1 84 ? 10.19823 -7.58978 -1.55539 1.000 23.99433 81 SER A O 1
ATOM 1184 N N . LYS A 1 85 ? 10.42092 -5.59309 -2.54213 1.000 26.25159 82 LYS A N 1
ATOM 1185 C CA . LYS A 1 85 ? 10.88257 -4.97714 -1.30426 1.000 27.19463 82 LYS A CA 1
ATOM 1186 C C . LYS A 1 85 ? 9.78764 -5.02207 -0.24738 1.000 24.43640 82 LYS A C 1
ATOM 1187 O O . LYS A 1 85 ? 10.05498 -5.32126 0.92084 1.000 23.92951 82 LYS A O 1
ATOM 1206 N N . LEU A 1 86 ? 8.54170 -4.76517 -0.64689 1.000 25.37593 83 LEU A N 1
ATOM 1207 C CA . LEU A 1 86 ? 7.43224 -4.81295 0.29998 1.000 25.96848 83 LEU A CA 1
ATOM 1208 C C . LEU A 1 86 ? 7.30542 -6.19398 0.91920 1.000 24.77592 83 LEU A C 1
ATOM 1209 O O . LEU A 1 86 ? 7.13170 -6.32909 2.13332 1.000 25.69294 83 LEU A O 1
ATOM 1225 N N . PHE A 1 87 ? 7.37786 -7.23399 0.08785 1.000 24.45294 84 PHE A N 1
ATOM 1226 C CA . PHE A 1 87 ? 7.26324 -8.60344 0.57654 1.000 24.69685 84 PHE A CA 1
ATOM 1227 C C . PHE A 1 87 ? 8.31823 -8.90191 1.62939 1.000 24.62591 84 PHE A C 1
ATOM 1228 O O . PHE A 1 87 ? 8.02548 -9.49324 2.67318 1.000 25.31734 84 PHE A O 1
ATOM 1245 N N . TYR A 1 88 ? 9.56830 -8.54928 1.35380 1.000 24.16015 85 TYR A N 1
ATOM 1246 C CA . TYR A 1 88 ? 10.61835 -8.89096 2.30659 1.000 25.66816 85 TYR A CA 1
ATOM 1247 C C . TYR A 1 88 ? 10.60677 -7.95631 3.51168 1.000 24.51171 85 TYR A C 1
ATOM 1248 O O . TYR A 1 88 ? 10.96460 -8.37900 4.60818 1.000 24.97410 85 TYR A O 1
ATOM 1266 N N . ALA A 1 89 ? 10.17680 -6.71094 3.35202 1.000 25.60799 86 ALA A N 1
ATOM 1267 C CA . ALA A 1 89 ? 10.06970 -5.83170 4.51334 1.000 27.80316 86 ALA A CA 1
ATOM 1268 C C . ALA A 1 89 ? 8.99837 -6.32811 5.47704 1.000 28.75329 86 ALA A C 1
ATOM 1269 O O . ALA A 1 89 ? 9.18495 -6.27928 6.70016 1.000 28.67150 86 ALA A O 1
ATOM 1276 N N . LEU A 1 90 ? 7.86712 -6.81039 4.95118 1.000 25.42006 87 LEU A N 1
ATOM 1277 C CA . LEU A 1 90 ? 6.83836 -7.34728 5.83454 1.000 25.97731 87 LEU A CA 1
ATOM 1278 C C . LEU A 1 90 ? 7.36818 -8.54168 6.61067 1.000 26.23736 87 LEU A C 1
ATOM 1279 O O . LEU A 1 90 ? 7.12867 -8.67242 7.81439 1.000 27.95434 87 LEU A O 1
ATOM 1295 N N . ALA A 1 91 ? 8.10421 -9.41926 5.93342 1.000 26.76801 88 ALA A N 1
ATOM 1296 C CA . ALA A 1 91 ? 8.65963 -10.58370 6.60423 1.000 29.53177 88 ALA A CA 1
ATOM 1297 C C . ALA A 1 91 ? 9.67110 -10.16165 7.65678 1.000 28.87006 88 ALA A C 1
ATOM 1298 O O . ALA A 1 91 ? 9.69541 -10.71783 8.75864 1.000 31.69152 88 ALA A O 1
ATOM 1305 N N . ALA A 1 92 ? 10.49365 -9.15842 7.35239 1.000 30.59709 89 ALA A N 1
ATOM 1306 C CA . ALA A 1 92 ? 11.47396 -8.71208 8.33791 1.000 35.17961 89 ALA A CA 1
ATOM 1307 C C . ALA A 1 92 ? 10.78196 -8.16584 9.57737 1.000 34.56229 89 ALA A C 1
ATOM 1308 O O . ALA A 1 92 ? 11.26990 -8.35543 10.69318 1.000 35.54383 89 ALA A O 1
ATOM 1315 N N . LEU A 1 93 ? 9.62109 -7.53871 9.41414 1.000 34.56130 90 LEU A N 1
ATOM 1316 C CA . LEU A 1 93 ? 8.89117 -7.02523 10.56374 1.000 37.96497 90 LEU A CA 1
ATOM 1317 C C . LEU A 1 93 ? 8.06595 -8.08721 11.27565 1.000 37.72289 90 LEU A C 1
ATOM 1318 O O . LEU A 1 93 ? 7.56798 -7.82442 12.37780 1.000 38.51230 90 LEU A O 1
ATOM 1334 N N . GLY A 1 94 ? 7.88707 -9.25362 10.66261 1.000 34.90819 91 GLY A N 1
ATOM 1335 C CA . GLY A 1 94 ? 7.07966 -10.29305 11.25827 1.000 37.89447 91 GLY A CA 1
ATOM 1336 C C . GLY A 1 94 ? 5.58921 -10.06151 11.19444 1.000 36.68007 91 GLY A C 1
ATOM 1337 O O . GLY A 1 94 ? 4.85869 -10.62295 12.01749 1.000 37.27569 91 GLY A O 1
ATOM 1341 N N . VAL A 1 95 ? 5.11381 -9.26653 10.23034 1.000 33.06278 92 VAL A N 1
ATOM 1342 C CA . VAL A 1 95 ? 3.70004 -8.92094 10.10504 1.000 36.14663 92 VAL A CA 1
ATOM 1343 C C . VAL A 1 95 ? 3.08362 -9.46363 8.81646 1.000 33.87073 92 VAL A C 1
ATOM 1344 O O . VAL A 1 95 ? 1.96068 -9.08271 8.46320 1.000 37.67644 92 VAL A O 1
ATOM 1357 N N . SER A 1 96 ? 3.76941 -10.37185 8.12080 1.000 31.47255 93 SER A N 1
ATOM 1358 C CA . SER A 1 96 ? 3.28403 -10.84071 6.82311 1.000 31.40661 93 SER A CA 1
ATOM 1359 C C . SER A 1 96 ? 1.90672 -11.48286 6.93170 1.000 34.46582 93 SER A C 1
ATOM 1360 O O . SER A 1 96 ? 0.97802 -11.11846 6.20149 1.000 34.61743 93 SER A O 1
ATOM 1368 N N . GLU A 1 97 ? 1.76592 -12.47495 7.81077 1.000 36.56199 94 GLU A N 1
ATOM 1369 C CA . GLU A 1 97 ? 0.47349 -13.13397 7.95766 1.000 38.78857 94 GLU A CA 1
ATOM 1370 C C . GLU A 1 97 ? -0.62398 -12.13630 8.30695 1.000 40.10960 94 GLU A C 1
ATOM 1371 O O . GLU A 1 97 ? -1.76953 -12.28951 7.86381 1.000 40.75783 94 GLU A O 1
ATOM 1383 N N . LYS A 1 98 ? -0.29388 -11.09909 9.07843 1.000 40.87683 95 LYS A N 1
ATOM 1384 C CA . LYS A 1 98 ? -1.32767 -10.19372 9.56930 1.000 44.29895 95 LYS A CA 1
ATOM 1385 C C . LYS A 1 98 ? -1.85760 -9.29539 8.45643 1.000 38.08796 95 LYS A C 1
ATOM 1386 O O . LYS A 1 98 ? -3.07477 -9.15785 8.29032 1.000 41.12744 95 LYS A O 1
ATOM 1405 N N . VAL A 1 99 ? -0.96645 -8.66774 7.68154 1.000 36.18375 96 VAL A N 1
ATOM 1406 C CA . VAL A 1 99 ? -1.38165 -7.56517 6.81322 1.000 33.09531 96 VAL A CA 1
ATOM 1407 C C . VAL A 1 99 ? -1.47589 -7.93416 5.33811 1.000 31.60738 96 VAL A C 1
ATOM 1408 O O . VAL A 1 99 ? -1.99853 -7.13291 4.54517 1.000 28.88164 96 VAL A O 1
ATOM 1421 N N . THR A 1 100 ? -0.98253 -9.09836 4.93649 1.000 29.13966 97 THR A N 1
ATOM 1422 C CA . THR A 1 100 ? -0.94217 -9.40660 3.51207 1.000 28.24760 97 THR A CA 1
ATOM 1423 C C . THR A 1 100 ? -2.31865 -9.46253 2.86277 1.000 27.47861 97 THR A C 1
ATOM 1424 O O . THR A 1 100 ? -2.46006 -8.92377 1.75331 1.000 26.59417 97 THR A O 1
ATOM 1435 N N . PRO A 1 101 ? -3.35419 -10.04183 3.47992 1.000 31.51375 98 PRO A N 1
ATOM 1436 C CA . PRO A 1 101 ? -4.70712 -9.91621 2.89699 1.000 30.97636 98 PRO A CA 1
ATOM 1437 C C . PRO A 1 101 ? -5.08712 -8.47398 2.57549 1.000 31.65931 98 PRO A C 1
ATOM 1438 O O . PRO A 1 101 ? -5.60822 -8.19581 1.48361 1.000 31.29503 98 PRO A O 1
ATOM 1449 N N . ALA A 1 102 ? -4.82787 -7.54118 3.50028 1.000 31.37286 99 ALA A N 1
ATOM 1450 C CA . ALA A 1 102 ? -5.15165 -6.13872 3.25333 1.000 34.07645 99 ALA A CA 1
ATOM 1451 C C . ALA A 1 102 ? -4.29737 -5.55870 2.12771 1.000 32.51820 99 ALA A C 1
ATOM 1452 O O . ALA A 1 102 ? -4.76766 -4.68425 1.38677 1.000 31.07811 99 ALA A O 1
ATOM 1459 N N . VAL A 1 103 ? -3.05990 -6.04080 1.96878 1.000 30.46459 100 VAL A N 1
ATOM 1460 C CA . VAL A 1 103 ? -2.22438 -5.59218 0.85526 1.000 28.71110 100 VAL A CA 1
ATOM 1461 C C . VAL A 1 103 ? -2.82300 -6.04612 -0.47043 1.000 28.01392 100 VAL A C 1
ATOM 1462 O O . VAL A 1 103 ? -2.97654 -5.25344 -1.40256 1.000 28.34722 100 VAL A O 1
ATOM 1475 N N . PHE A 1 104 ? -3.16547 -7.33091 -0.57872 1.000 28.07478 101 PHE A N 1
ATOM 1476 C CA . PHE A 1 104 ? -3.83960 -7.80078 -1.78240 1.000 29.15494 101 PHE A CA 1
ATOM 1477 C C . PHE A 1 104 ? -5.12357 -7.01526 -2.03619 1.000 30.68682 101 PHE A C 1
ATOM 1478 O O . PHE A 1 104 ? -5.40251 -6.61361 -3.17182 1.000 29.15292 101 PHE A O 1
ATOM 1495 N N . ASN A 1 105 ? -5.90640 -6.77558 -0.98435 1.000 30.86687 102 ASN A N 1
ATOM 1496 C CA . ASN A 1 105 ? -7.16635 -6.06522 -1.15222 1.000 31.39772 102 ASN A CA 1
ATOM 1497 C C . ASN A 1 105 ? -6.94568 -4.65326 -1.67886 1.000 34.42385 102 ASN A C 1
ATOM 1498 O O . ASN A 1 105 ? -7.71325 -4.16877 -2.52400 1.000 35.08648 102 ASN A O 1
ATOM 1509 N N . ALA A 1 106 ? -5.92737 -3.95881 -1.15857 1.000 32.74498 103 ALA A N 1
ATOM 1510 C CA . ALA A 1 106 ? -5.66206 -2.59676 -1.61357 1.000 36.99904 103 ALA A CA 1
ATOM 1511 C C . ALA A 1 106 ? -5.41523 -2.56942 -3.11264 1.000 32.62126 103 ALA A C 1
ATOM 1512 O O . ALA A 1 106 ? -5.93191 -1.70372 -3.82342 1.000 33.67052 103 ALA A O 1
ATOM 1519 N N . ILE A 1 107 ? -4.61614 -3.51520 -3.60783 1.000 34.88176 104 ILE A N 1
ATOM 1520 C CA . ILE A 1 107 ? -4.23675 -3.50503 -5.01369 1.000 31.94664 104 ILE A CA 1
ATOM 1521 C C . ILE A 1 107 ? -5.40418 -3.93425 -5.88469 1.000 35.68373 104 ILE A C 1
ATOM 1522 O O . ILE A 1 107 ? -5.67533 -3.33167 -6.93020 1.000 36.97820 104 ILE A O 1
ATOM 1538 N N . HIS A 1 108 ? -6.10156 -4.98802 -5.49220 1.000 31.53422 105 HIS A N 1
ATOM 1539 C CA . HIS A 1 108 ? -7.05261 -5.58963 -6.40787 1.000 35.19724 105 HIS A CA 1
ATOM 1540 C C . HIS A 1 108 ? -8.45302 -5.03646 -6.26292 1.000 36.92820 105 HIS A C 1
ATOM 1541 O O . HIS A 1 108 ? -9.22873 -5.11737 -7.21736 1.000 38.98892 105 HIS A O 1
ATOM 1555 N N . LYS A 1 109 ? -8.77938 -4.43714 -5.12993 1.000 40.06194 106 LYS A N 1
ATOM 1556 C CA . LYS A 1 109 ? -10.12943 -3.94750 -4.89663 1.000 39.30229 106 LYS A CA 1
ATOM 1557 C C . LYS A 1 109 ? -10.20357 -2.45742 -4.62594 1.000 42.05645 106 LYS A C 1
ATOM 1558 O O . LYS A 1 109 ? -11.20475 -1.83383 -4.98348 1.000 44.55659 106 LYS A O 1
ATOM 1577 N N . GLU A 1 110 ? -9.17787 -1.86341 -4.02654 1.000 42.14038 107 GLU A N 1
ATOM 1578 C CA . GLU A 1 110 ? -9.20923 -0.45090 -3.67921 1.000 47.24775 107 GLU A CA 1
ATOM 1579 C C . GLU A 1 110 ? -8.46076 0.41436 -4.68413 1.000 46.22852 107 GLU A C 1
ATOM 1580 O O . GLU A 1 110 ? -8.45182 1.64112 -4.53801 1.000 46.26855 107 GLU A O 1
ATOM 1592 N N . LYS A 1 111 ? -7.85891 -0.19830 -5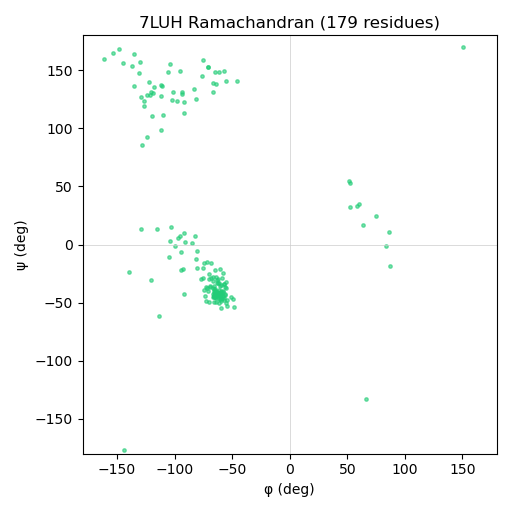.70822 1.000 45.43829 108 LYS A N 1
ATOM 1593 C CA . LYS A 1 111 ? -7.10966 0.50558 -6.75090 1.000 44.58804 108 LYS A CA 1
ATOM 1594 C C . LYS A 1 111 ? -5.94102 1.29262 -6.16932 1.000 44.45752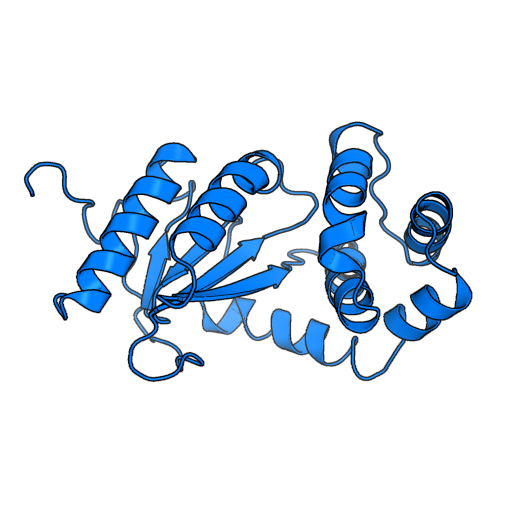 108 LYS A C 1
ATOM 1595 O O . LYS A 1 111 ? -5.59016 2.36828 -6.65752 1.000 48.06323 108 LYS A O 1
ATOM 1604 N N . ASN A 1 112 ? -5.32802 0.75652 -5.12426 1.000 41.97898 109 ASN A N 1
ATOM 1605 C CA . ASN A 1 112 ? -4.14733 1.33981 -4.50283 1.000 40.34325 109 ASN A CA 1
ATOM 1606 C C . ASN A 1 112 ? -3.00359 0.38270 -4.80884 1.000 38.10598 109 ASN A C 1
ATOM 1607 O O . ASN A 1 112 ? -2.85028 -0.64759 -4.14855 1.000 36.97405 109 ASN A O 1
ATOM 1618 N N . TYR A 1 113 ? -2.21976 0.69999 -5.82408 1.000 39.09720 110 TYR A N 1
ATOM 1619 C CA . TYR A 1 113 ? -1.27267 -0.28106 -6.33173 1.000 39.66881 110 TYR A CA 1
ATOM 1620 C C . TYR A 1 113 ? -0.00574 -0.35486 -5.49809 1.000 36.93595 110 TYR A C 1
ATOM 1621 O O . TYR A 1 113 ? 0.81494 -1.24562 -5.73391 1.000 35.68270 110 TYR A O 1
ATOM 1639 N N . LEU A 1 114 ? 0.14275 0.51984 -4.50489 1.000 36.59416 111 LEU A N 1
ATOM 1640 C CA . LEU A 1 114 ? 1.21084 0.41336 -3.51169 1.000 33.09403 111 LEU A CA 1
ATOM 1641 C C . LEU A 1 114 ? 2.57389 0.29056 -4.18901 1.000 34.71015 111 LEU A C 1
ATOM 1642 O O . LEU A 1 114 ? 3.37419 -0.60077 -3.88692 1.000 32.54244 111 LEU A O 1
ATOM 1658 N N . LEU A 1 115 ? 2.84416 1.23578 -5.08716 1.000 32.06229 112 LEU A N 1
ATOM 1659 C CA . LEU A 1 115 ? 3.97931 1.16796 -5.99228 1.000 35.36199 112 LEU A CA 1
ATOM 1660 C C . LEU A 1 115 ? 5.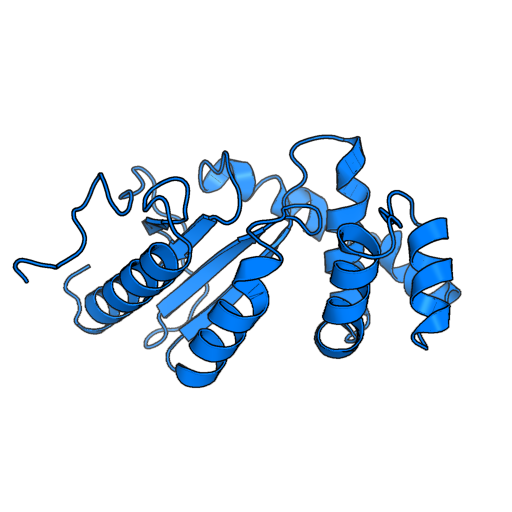22034 1.89694 -5.49260 1.000 37.86820 112 LEU A C 1
ATOM 1661 O O . LEU A 1 115 ? 6.26530 1.80909 -6.14849 1.000 37.75302 112 LEU A O 1
ATOM 1677 N N . THR A 1 116 ? 5.13374 2.61608 -4.37865 1.000 38.98320 113 THR A N 1
ATOM 1678 C CA . THR A 1 116 ? 6.24682 3.34657 -3.79153 1.000 39.17337 113 THR A CA 1
ATOM 1679 C C . THR A 1 116 ? 6.35547 3.02025 -2.31136 1.000 39.29139 113 THR A C 1
ATOM 1680 O O . THR A 1 116 ? 5.36545 2.64111 -1.67807 1.000 36.38507 113 THR A O 1
ATOM 1691 N N . PRO A 1 117 ? 7.54040 3.19349 -1.71715 1.000 39.96197 114 PRO A N 1
ATOM 1692 C CA . PRO A 1 117 ? 7.65837 2.94078 -0.26833 1.000 38.10570 114 PRO A CA 1
ATOM 1693 C C . PRO A 1 117 ? 6.77848 3.85655 0.57039 1.000 39.58059 114 PRO A C 1
ATOM 1694 O O . PRO A 1 117 ? 6.27282 3.43518 1.62003 1.000 37.79468 114 PRO A O 1
ATOM 1705 N N . GLN A 1 118 ? 6.55616 5.09504 0.13158 1.000 40.38178 115 GLN A N 1
ATOM 1706 C CA . GLN A 1 118 ? 5.72072 5.99385 0.91896 1.000 43.58056 115 GLN A CA 1
ATOM 1707 C C . GLN A 1 118 ? 4.25443 5.57464 0.86313 1.000 43.31043 115 GLN A C 1
ATOM 1708 O O . GLN A 1 118 ? 3.55067 5.63131 1.87928 1.000 42.73799 115 GLN A O 1
ATOM 1722 N N . ALA A 1 119 ? 3.77415 5.14912 -0.30957 1.000 39.55509 116 ALA A N 1
ATOM 1723 C CA . ALA A 1 119 ? 2.39673 4.67141 -0.40191 1.000 42.16332 116 ALA A CA 1
ATOM 1724 C C . ALA A 1 119 ? 2.20652 3.41466 0.43181 1.000 37.24066 116 ALA A C 1
ATOM 1725 O O . ALA A 1 119 ? 1.17311 3.24077 1.09208 1.000 33.84757 116 ALA A O 1
ATOM 1732 N N . GLN A 1 120 ? 3.19612 2.51946 0.40256 1.000 34.66546 117 GLN A N 1
ATOM 1733 C CA . GLN A 1 120 ? 3.15411 1.33702 1.25243 1.000 33.39231 117 GLN A CA 1
ATOM 1734 C C . GLN A 1 120 ? 3.13420 1.72370 2.72473 1.000 34.19319 117 GLN A C 1
ATOM 1735 O O . GLN A 1 120 ? 2.30225 1.23161 3.49278 1.000 35.87568 117 GLN A O 1
ATOM 1749 N N . ALA A 1 121 ? 4.05380 2.59281 3.14801 1.000 38.36110 118 ALA A N 1
ATOM 1750 C CA . ALA A 1 121 ? 4.10017 2.96110 4.56115 1.000 36.85951 118 ALA A CA 1
ATOM 1751 C C . ALA A 1 121 ? 2.78398 3.59538 4.99795 1.000 38.71566 118 ALA A C 1
ATOM 1752 O O . ALA A 1 121 ? 2.23569 3.25099 6.05219 1.000 38.86812 118 ALA A O 1
ATOM 1759 N N . ASP A 1 122 ? 2.26766 4.53282 4.19781 1.000 38.11942 119 ASP A N 1
ATOM 1760 C CA . ASP A 1 122 ? 1.00166 5.17907 4.53048 1.000 41.54663 119 ASP A CA 1
ATOM 1761 C C . ASP A 1 122 ? -0.10990 4.14696 4.64642 1.000 40.01770 119 ASP A C 1
ATOM 1762 O O . ASP A 1 122 ? -0.89102 4.15690 5.60555 1.000 38.69174 119 ASP A O 1
ATOM 1771 N N . PHE A 1 123 ? -0.19106 3.23311 3.68171 1.000 37.30690 120 PHE A N 1
ATOM 1772 C CA . PHE A 1 123 ? -1.23740 2.22523 3.77326 1.000 37.31294 120 PHE A CA 1
ATOM 1773 C C . PHE A 1 123 ? -1.02946 1.33642 4.99520 1.000 35.82665 120 PHE A C 1
ATOM 1774 O O . PHE A 1 123 ? -1.97128 1.08988 5.76057 1.000 37.69942 120 PHE A O 1
ATOM 1791 N N . LEU A 1 124 ? 0.20047 0.87948 5.21662 1.000 35.71570 121 LEU A N 1
ATOM 1792 C CA . LEU A 1 124 ? 0.42939 -0.09064 6.27833 1.000 35.89588 121 LEU A CA 1
ATOM 1793 C C . LEU A 1 124 ? 0.18295 0.51082 7.65026 1.000 36.54630 121 LEU A C 1
ATOM 1794 O O . LEU A 1 124 ? -0.17851 -0.21059 8.58461 1.000 39.10930 121 LEU A O 1
ATOM 1810 N N . ALA A 1 125 ? 0.37365 1.82163 7.78840 1.000 37.45877 122 ALA A N 1
ATOM 1811 C CA . ALA A 1 125 ? 0.04316 2.49580 9.03642 1.000 39.63011 122 ALA A CA 1
ATOM 1812 C C . ALA A 1 125 ? -1.44382 2.39492 9.35410 1.000 41.66481 122 ALA A C 1
ATOM 1813 O O . ALA A 1 125 ? -1.82755 2.41431 10.53152 1.000 42.62903 122 ALA A O 1
ATOM 1820 N N . THR A 1 126 ? -2.30127 2.31452 8.33125 1.000 42.01450 123 THR A N 1
ATOM 1821 C CA . THR A 1 126 ? -3.72194 2.13256 8.61252 1.000 44.32943 123 THR A CA 1
ATOM 1822 C C . THR A 1 126 ? -4.00343 0.72850 9.11688 1.000 44.12700 123 THR A C 1
ATOM 1823 O O . THR A 1 126 ? -5.07931 0.48110 9.67130 1.000 43.45729 123 THR A O 1
ATOM 1834 N N . GLN A 1 127 ? -3.04657 -0.17629 8.94322 1.000 41.85612 124 GLN A N 1
ATOM 1835 C CA . GLN A 1 127 ? -3.10570 -1.54567 9.42512 1.000 45.14675 124 GLN A CA 1
ATOM 1836 C C . GLN A 1 127 ? -2.25796 -1.75209 10.67718 1.000 46.24891 124 GLN A C 1
ATOM 1837 O O . GLN A 1 127 ? -1.95903 -2.89760 11.03079 1.000 47.99708 124 GLN A O 1
ATOM 1851 N N . GLY A 1 128 ? -1.84144 -0.67275 11.33522 1.000 42.00111 125 GLY A N 1
ATOM 1852 C CA . GLY A 1 128 ? -1.12358 -0.77356 12.58824 1.000 44.75742 125 GLY A CA 1
ATOM 1853 C C . GLY A 1 128 ? 0.37789 -0.94325 12.49594 1.000 45.25693 125 GLY A C 1
ATOM 1854 O O . GLY A 1 128 ? 1.01011 -1.23382 13.52017 1.000 48.78371 125 GLY A O 1
ATOM 1858 N N . VAL A 1 129 ? 0.97262 -0.76812 11.31988 1.000 43.59057 126 VAL A N 1
ATOM 1859 C CA . VAL A 1 129 ? 2.41906 -0.88562 11.15664 1.000 42.79055 126 VAL A CA 1
ATOM 1860 C C . VAL A 1 129 ? 3.04205 0.49553 11.29831 1.000 43.15983 126 VAL A C 1
ATOM 1861 O O . VAL A 1 129 ? 2.60114 1.45764 10.65931 1.000 42.96760 126 VAL A O 1
ATOM 1874 N N . ASP A 1 130 ? 4.06196 0.59879 12.14176 1.000 43.88696 127 ASP A N 1
ATOM 1875 C CA . ASP A 1 130 ? 4.76767 1.86053 12.30168 1.000 45.20120 127 ASP A CA 1
ATOM 1876 C C . ASP A 1 130 ? 5.50043 2.21465 11.01398 1.000 43.65566 127 ASP A C 1
ATOM 1877 O O . ASP A 1 130 ? 6.21419 1.38186 10.44713 1.000 43.26364 127 ASP A O 1
ATOM 1886 N N . LYS A 1 131 ? 5.32753 3.45617 10.55134 1.000 41.80775 128 LYS A N 1
ATOM 1887 C CA . LYS A 1 131 ? 5.91451 3.84391 9.27247 1.000 41.61427 128 LYS A CA 1
ATOM 1888 C C . LYS A 1 131 ? 7.43923 3.84452 9.32767 1.000 41.76765 128 LYS A C 1
ATOM 1889 O O . LYS A 1 131 ? 8.09799 3.42602 8.36674 1.000 38.79769 128 LYS A O 1
ATOM 1908 N N . LYS A 1 132 ? 8.02355 4.35426 10.41965 1.000 42.24004 129 LYS A N 1
ATOM 1909 C CA . LYS A 1 132 ? 9.48073 4.38905 10.50156 1.000 45.22925 129 LYS A CA 1
ATOM 1910 C C . LYS A 1 132 ? 10.05059 2.97651 10.48655 1.000 45.15924 129 LYS A C 1
ATOM 1911 O O . LYS A 1 132 ? 11.02507 2.69480 9.77713 1.000 42.33571 129 LYS A O 1
ATOM 1930 N N . LYS A 1 133 ? 9.44650 2.06680 11.25571 1.000 45.65161 130 LYS A N 1
ATOM 1931 C CA . LYS A 1 133 ? 9.91636 0.68482 11.24958 1.000 43.87862 130 LYS A CA 1
ATOM 1932 C C . LYS A 1 133 ? 9.79537 0.07988 9.85783 1.000 41.50206 130 LYS A C 1
ATOM 1933 O O . LYS A 1 133 ? 10.71569 -0.59939 9.38245 1.000 37.33749 130 LYS A O 1
ATOM 1952 N N . PHE A 1 134 ? 8.67692 0.33015 9.17370 1.000 38.34945 131 PHE A N 1
ATOM 1953 C CA . PHE A 1 134 ? 8.50893 -0.26215 7.85498 1.000 36.34137 131 PHE A CA 1
ATOM 1954 C C . PHE A 1 134 ? 9.51297 0.31011 6.85744 1.000 34.87324 131 PHE A C 1
ATOM 1955 O O . PHE A 1 134 ? 10.10783 -0.42726 6.06256 1.000 33.08213 131 PHE A O 1
ATOM 1972 N N . LEU A 1 135 ? 9.68251 1.62958 6.85195 1.000 34.54504 132 LEU A N 1
ATOM 1973 C CA . LEU A 1 135 ? 10.60718 2.23190 5.90047 1.000 35.37801 132 LEU A CA 1
ATOM 1974 C C . LEU A 1 135 ? 12.04495 1.81887 6.18812 1.000 36.43884 132 LEU A C 1
ATOM 1975 O O . LEU A 1 135 ? 12.84349 1.64443 5.26070 1.000 35.77157 132 LEU A O 1
ATOM 1991 N N . ASP A 1 136 ? 12.39991 1.66624 7.46284 1.000 37.57533 133 ASP A N 1
ATOM 1992 C CA . ASP A 1 136 ? 13.73639 1.17603 7.78176 1.000 39.69276 133 ASP A CA 1
ATOM 1993 C C . ASP A 1 136 ? 13.94102 -0.22685 7.22130 1.000 35.81719 133 ASP A C 1
ATOM 1994 O O . ASP A 1 136 ? 15.00508 -0.54301 6.67865 1.000 33.46826 133 ASP A O 1
ATOM 2003 N N . ALA A 1 137 ? 12.92719 -1.08323 7.34916 1.000 33.72843 134 ALA A N 1
ATOM 2004 C CA . ALA A 1 137 ? 13.01837 -2.41997 6.77378 1.000 32.39512 134 ALA A CA 1
ATOM 2005 C C . ALA A 1 137 ? 13.07507 -2.35609 5.25409 1.000 32.18479 134 ALA A C 1
ATOM 2006 O O . ALA A 1 137 ? 13.89139 -3.03979 4.62277 1.000 31.69663 134 ALA A O 1
ATOM 2013 N N . TYR A 1 138 ? 12.22236 -1.52424 4.65807 1.000 31.03102 135 TYR A N 1
ATOM 2014 C CA . TYR A 1 138 ? 12.16335 -1.40796 3.20720 1.000 32.21389 135 TYR A CA 1
ATOM 2015 C C . TYR A 1 138 ? 13.51854 -1.03950 2.61940 1.000 32.05185 135 TYR A C 1
ATOM 2016 O O . TYR A 1 138 ? 13.92104 -1.58335 1.58635 1.000 31.58199 135 TYR A O 1
ATOM 2034 N N . ASN A 1 139 ? 14.22351 -0.10681 3.25414 1.000 34.30833 136 ASN A N 1
ATOM 2035 C CA . ASN A 1 139 ? 15.50291 0.38174 2.76675 1.000 36.56530 136 ASN A CA 1
ATOM 2036 C C . ASN A 1 139 ? 16.69872 -0.38877 3.30399 1.000 34.36382 136 ASN A C 1
ATOM 2037 O O . ASN A 1 139 ? 17.83580 -0.01039 3.00799 1.000 35.94544 136 ASN A O 1
ATOM 2048 N N . SER A 1 140 ? 16.48551 -1.42531 4.10465 1.000 31.93808 137 SER A N 1
ATOM 2049 C CA . SER A 1 140 ? 17.60702 -2.08726 4.75987 1.000 33.55586 137 SER A CA 1
ATOM 2050 C C . SER A 1 140 ? 18.45061 -2.86935 3.75605 1.000 32.50955 137 SER A C 1
ATOM 2051 O O . SER A 1 140 ? 17.95714 -3.32740 2.72074 1.000 30.65791 137 SER A O 1
ATOM 2059 N N . PHE A 1 141 ? 19.73838 -3.02503 4.08657 1.000 29.13568 138 PHE A N 1
ATOM 2060 C CA . PHE A 1 141 ? 20.63543 -3.83667 3.26654 1.000 30.13946 138 PHE A CA 1
ATOM 2061 C C . PHE A 1 141 ? 20.15487 -5.28259 3.19032 1.000 29.00010 138 PHE A C 1
ATOM 2062 O O . PHE A 1 141 ? 20.29730 -5.94615 2.15356 1.000 27.65647 138 PHE A O 1
ATOM 2079 N N . SER A 1 142 ? 19.58337 -5.78966 4.28044 1.000 28.31806 139 SER A N 1
ATOM 2080 C CA . SER A 1 142 ? 19.13631 -7.17978 4.30553 1.000 30.02732 139 SER A CA 1
ATOM 2081 C C . SER A 1 142 ? 18.00629 -7.40971 3.30577 1.000 31.10293 139 SER A C 1
ATOM 2082 O O . SER A 1 142 ? 18.01607 -8.39413 2.55349 1.000 27.46022 139 SER A O 1
ATOM 2090 N N . VAL A 1 143 ? 17.02031 -6.50191 3.27824 1.000 29.42625 140 VAL A N 1
ATOM 2091 C CA . VAL A 1 143 ? 15.92082 -6.62722 2.32362 1.000 30.31928 140 VAL A CA 1
ATOM 2092 C C . VAL A 1 143 ? 16.42930 -6.44220 0.90042 1.000 28.07681 140 VAL A C 1
ATOM 2093 O O . VAL A 1 143 ? 16.03865 -7.19132 -0.00172 1.000 27.83169 140 VAL A O 1
ATOM 2106 N N . GLN A 1 144 ? 17.31441 -5.46059 0.66733 1.000 27.56883 141 GLN A N 1
ATOM 2107 C CA A GLN A 1 144 ? 17.88609 -5.31579 -0.66917 0.513 28.73517 141 GLN A CA 1
ATOM 2108 C CA B GLN A 1 144 ? 17.89466 -5.30863 -0.66142 0.487 27.76249 141 GLN A CA 1
ATOM 2109 C C . GLN A 1 144 ? 18.56512 -6.61116 -1.10319 1.000 29.23924 141 GLN A C 1
ATOM 2110 O O . GLN A 1 144 ? 18.42763 -7.03423 -2.25856 1.000 26.49936 141 GLN A O 1
ATOM 2135 N N . GLY A 1 145 ? 19.27529 -7.28016 -0.18263 1.000 27.72750 142 GLY A N 1
ATOM 2136 C CA . GLY A 1 145 ? 19.89505 -8.55656 -0.52378 1.000 27.86249 142 GLY A CA 1
ATOM 2137 C C . GLY A 1 145 ? 18.88827 -9.63379 -0.89362 1.000 28.68622 142 GLY A C 1
ATOM 2138 O O . GLY A 1 145 ? 19.10935 -10.41382 -1.82462 1.000 27.75822 142 GLY A O 1
ATOM 2142 N N . GLN A 1 146 ? 17.77658 -9.70416 -0.16244 1.000 26.43330 143 GLN A N 1
ATOM 2143 C CA . GLN A 1 146 ? 16.74290 -10.68191 -0.49142 1.000 27.73262 143 GLN A CA 1
ATOM 2144 C C . GLN A 1 146 ? 16.08755 -10.38275 -1.82880 1.000 26.86044 143 GLN A C 1
ATOM 2145 O O . GLN A 1 146 ? 15.73584 -11.30188 -2.57741 1.000 26.07807 143 GLN A O 1
ATOM 2159 N N . VAL A 1 147 ? 15.88063 -9.10595 -2.13551 1.000 25.64363 144 VAL A N 1
ATOM 2160 C CA . VAL A 1 147 ? 15.28327 -8.75497 -3.42004 1.000 28.60016 144 VAL A CA 1
ATOM 2161 C C . VAL A 1 147 ? 16.20916 -9.16947 -4.56721 1.000 30.28603 144 VAL A C 1
ATOM 2162 O O . VAL A 1 147 ? 15.77890 -9.83421 -5.52044 1.000 26.83161 144 VAL A O 1
ATOM 2175 N N . LYS A 1 148 ? 17.49588 -8.80155 -4.48961 1.000 28.56200 145 LYS A N 1
ATOM 2176 C CA . LYS A 1 148 ? 18.43817 -9.22892 -5.52670 1.000 27.70419 145 LYS A CA 1
ATOM 2177 C C . LYS A 1 148 ? 18.47163 -10.75044 -5.63864 1.000 26.50823 145 LYS A C 1
ATOM 2178 O O . LYS A 1 148 ? 18.51914 -11.30132 -6.74343 1.000 28.95338 145 LYS A O 1
ATOM 2197 N N . GLN A 1 149 ? 18.42765 -11.44556 -4.50482 1.000 26.06137 146 GLN A N 1
ATOM 2198 C CA . GLN A 1 149 ? 18.36063 -12.90149 -4.52335 1.000 27.40248 146 GLN A CA 1
ATOM 2199 C C . GLN A 1 149 ? 17.10284 -13.39416 -5.23973 1.000 28.98088 146 GLN A C 1
ATOM 2200 O O . GLN A 1 149 ? 17.17127 -14.29393 -6.08095 1.000 27.72949 146 GLN A O 1
ATOM 2214 N N . SER A 1 150 ? 15.94034 -12.82025 -4.92315 1.000 27.32242 147 SER A N 1
ATOM 2215 C CA . SER A 1 150 ? 14.71343 -13.28503 -5.57339 1.000 27.47521 147 SER A CA 1
ATOM 2216 C C . SER A 1 150 ? 14.81853 -13.16675 -7.09206 1.000 27.18267 147 SER A C 1
ATOM 2217 O O . SER A 1 150 ? 14.27897 -14.00931 -7.82232 1.000 24.51130 147 SER A O 1
ATOM 2225 N N . ALA A 1 151 ? 15.52653 -12.14546 -7.58439 1.000 26.92966 148 ALA A N 1
ATOM 2226 C CA . ALA A 1 151 ? 15.67895 -11.99156 -9.02558 1.000 29.17839 148 ALA A CA 1
ATOM 2227 C C . ALA A 1 151 ? 16.58830 -13.07325 -9.58704 1.000 30.33410 148 ALA A C 1
ATOM 2228 O O . ALA A 1 151 ? 16.35647 -13.57856 -10.68922 1.000 30.60483 148 ALA A O 1
ATOM 2235 N N A GLU A 1 152 ? 17.63387 -13.43537 -8.83665 0.401 31.03072 149 GLU A N 1
ATOM 2236 N N B GLU A 1 152 ? 17.63671 -13.44283 -8.84846 0.599 31.07033 149 GLU A N 1
ATOM 2237 C CA A GLU A 1 152 ? 18.46987 -14.56847 -9.21512 0.401 32.27880 149 GLU A CA 1
ATOM 2238 C CA B GLU A 1 152 ? 18.45114 -14.57487 -9.27348 0.599 32.29540 149 GLU A CA 1
ATOM 2239 C C A GLU A 1 152 ? 17.65307 -15.85450 -9.25769 0.401 31.06544 149 GLU A C 1
ATOM 2240 C C B GLU A 1 152 ? 17.63433 -15.86201 -9.27813 0.599 31.17639 149 GLU A C 1
ATOM 2241 O O A GLU A 1 152 ? 17.82678 -16.67983 -10.16132 0.401 31.82631 149 GLU A O 1
ATOM 2242 O O B GLU A 1 152 ? 17.79404 -16.70220 -10.17002 0.599 31.78969 149 GLU A O 1
ATOM 2265 N N . LEU A 1 153 ? 16.74823 -16.03921 -8.29337 1.000 30.14750 150 LEU A N 1
ATOM 2266 C CA . LEU A 1 153 ? 15.91973 -17.24653 -8.28272 1.000 29.01146 150 LEU A CA 1
ATOM 2267 C C . LEU A 1 153 ? 15.00097 -17.30700 -9.50155 1.000 29.42873 150 LEU A C 1
ATOM 2268 O O . LEU A 1 153 ? 14.80472 -18.37995 -10.08389 1.000 28.43608 150 LEU A O 1
ATOM 2284 N N . LEU A 1 154 ? 14.40853 -16.17153 -9.88709 1.000 28.90548 151 LEU A N 1
ATOM 2285 C CA . LEU A 1 154 ? 13.62109 -16.12467 -11.11627 1.000 31.27069 151 LEU A CA 1
ATOM 2286 C C . LEU A 1 154 ? 14.39991 -16.73094 -12.27977 1.000 33.56600 151 LEU A C 1
ATOM 2287 O O . LEU A 1 154 ? 13.86666 -17.54389 -13.04730 1.000 32.17111 151 LEU A O 1
ATOM 2303 N N . LYS A 1 155 ? 15.67417 -16.33061 -12.42359 1.000 31.56751 152 LYS A N 1
ATOM 2304 C CA . LYS A 1 155 ? 16.52100 -16.85172 -13.49250 1.000 34.95982 152 LYS A CA 1
ATOM 2305 C C . LYS A 1 155 ? 16.78662 -18.33869 -13.31242 1.000 34.28130 152 LYS A C 1
ATOM 2306 O O . LYS A 1 155 ? 16.70878 -19.10910 -14.27486 1.000 32.78748 152 LYS A O 1
ATOM 2325 N N . ASN A 1 156 ? 17.09868 -18.76000 -12.08251 1.000 33.38562 153 ASN A N 1
ATOM 2326 C CA . ASN A 1 156 ? 17.57189 -20.12321 -11.87521 1.000 35.36893 153 ASN A CA 1
ATOM 2327 C C . ASN A 1 156 ? 16.46415 -21.14896 -12.08930 1.000 33.70196 153 ASN A C 1
ATOM 2328 O O . ASN A 1 156 ? 16.74861 -22.29989 -12.44382 1.000 32.26535 153 ASN A O 1
ATOM 2339 N N . TYR A 1 157 ? 15.21451 -20.76979 -11.83081 1.000 30.85246 154 TYR A N 1
ATOM 2340 C CA . TYR A 1 157 ? 14.06294 -21.63818 -12.03536 1.000 32.20353 154 TYR A CA 1
ATOM 2341 C C . TYR A 1 157 ? 13.36867 -21.37126 -13.37306 1.000 32.12678 154 TYR A C 1
ATOM 2342 O O . TYR A 1 157 ? 12.32697 -21.96884 -13.64728 1.000 32.02007 154 TYR A O 1
ATOM 2360 N N . ASN A 1 158 ? 13.93266 -20.49627 -14.20897 1.000 32.56025 155 ASN A N 1
ATOM 2361 C CA . ASN A 1 158 ? 13.39199 -20.17928 -15.53486 1.000 33.91707 155 ASN A CA 1
ATOM 2362 C C . ASN A 1 158 ? 11.90731 -19.81788 -15.45951 1.000 34.68550 155 ASN A C 1
ATOM 2363 O O . ASN A 1 158 ? 11.06632 -20.39270 -16.15832 1.000 36.08355 155 ASN A O 1
ATOM 2374 N N . ILE A 1 159 ? 11.59763 -18.83759 -14.61053 1.000 31.80635 156 ILE A N 1
ATOM 2375 C CA . ILE A 1 159 ? 10.22356 -18.43347 -14.32660 1.000 32.37328 156 ILE A CA 1
ATOM 2376 C C . ILE A 1 159 ? 9.83767 -17.31538 -15.28943 1.000 33.68226 156 ILE A C 1
ATOM 2377 O O . ILE A 1 159 ? 10.48957 -16.26712 -15.32585 1.000 36.00604 156 ILE A O 1
ATOM 2393 N N . ASP A 1 160 ? 8.76904 -17.52002 -16.05704 1.000 33.46726 157 ASP A N 1
ATOM 2394 C CA . ASP A 1 160 ? 8.30667 -16.49451 -16.98278 1.000 35.95160 157 ASP A CA 1
ATOM 2395 C C . ASP A 1 160 ? 6.82015 -16.20539 -16.82185 1.000 36.91317 157 ASP A C 1
ATOM 2396 O O . ASP A 1 160 ? 6.22734 -15.55309 -17.69466 1.000 39.48111 157 ASP A O 1
ATOM 2405 N N . GLY A 1 161 ? 6.20953 -16.67962 -15.74125 1.000 32.95417 158 GLY A N 1
ATOM 2406 C CA . GLY A 1 161 ? 4.82013 -16.38020 -15.45101 1.000 36.58380 158 GLY A CA 1
ATOM 2407 C C . GLY A 1 161 ? 4.51928 -16.63822 -13.99419 1.000 30.65554 158 GLY A C 1
ATOM 2408 O O . GLY A 1 161 ? 5.24610 -17.36807 -13.31416 1.000 29.59557 158 GLY A O 1
ATOM 2412 N N . VAL A 1 162 ? 3.44223 -16.01430 -13.51493 1.000 30.09152 159 VAL A N 1
ATOM 2413 C CA . VAL A 1 162 ? 2.98842 -16.16662 -12.13243 1.000 31.49187 159 VAL A CA 1
ATOM 2414 C C . VAL A 1 162 ? 1.49559 -16.47852 -12.09496 1.000 27.61585 159 VAL A C 1
ATOM 2415 O O . VAL A 1 162 ? 0.74711 -16.04039 -12.97867 1.000 30.56116 159 VAL A O 1
ATOM 2428 N N . PRO A 1 163 ? 1.01920 -17.25512 -11.10940 1.000 28.36195 160 PRO A N 1
ATOM 2429 C CA . PRO A 1 163 ? 1.85317 -17.93190 -10.10822 1.000 26.05369 160 PRO A CA 1
ATOM 2430 C C . PRO A 1 163 ? 2.50809 -19.14945 -10.73160 1.000 27.63175 160 PRO A C 1
ATOM 2431 O O . PRO A 1 163 ? 1.89381 -19.78986 -11.58167 1.000 26.90992 160 PRO A O 1
ATOM 2442 N N . THR A 1 164 ? 3.73256 -19.46178 -10.33140 1.000 26.42970 161 THR A N 1
ATOM 2443 C CA . THR A 1 164 ? 4.37162 -20.71727 -10.69351 1.000 28.16960 161 THR A CA 1
ATOM 2444 C C . THR A 1 164 ? 4.71590 -21.44153 -9.39647 1.000 27.89224 161 THR A C 1
ATOM 2445 O O . THR A 1 164 ? 5.32306 -20.85503 -8.48805 1.000 26.54198 161 THR A O 1
ATOM 2456 N N . ILE A 1 165 ? 4.30912 -22.70619 -9.30965 1.000 26.19817 162 ILE A N 1
ATOM 2457 C CA . ILE A 1 165 ? 4.59298 -23.57821 -8.17944 1.000 25.05390 162 ILE A CA 1
ATOM 2458 C C . ILE A 1 165 ? 5.74155 -24.50244 -8.56745 1.000 28.36604 162 ILE A C 1
ATOM 2459 O O . ILE A 1 165 ? 5.70824 -25.11755 -9.64312 1.000 27.93186 162 ILE A O 1
ATOM 2475 N N . VAL A 1 166 ? 6.75352 -24.61117 -7.70476 1.000 24.85704 163 VAL A N 1
ATOM 2476 C CA . VAL A 1 166 ? 7.86201 -25.53394 -7.92848 1.000 26.63204 163 VAL A CA 1
ATOM 2477 C C . VAL A 1 166 ? 7.91153 -26.54000 -6.78937 1.000 24.95519 163 VAL A C 1
ATOM 2478 O O . VAL A 1 166 ? 7.92212 -26.15686 -5.61479 1.000 25.56872 163 VAL A O 1
ATOM 2491 N N . VAL A 1 167 ? 7.98251 -27.82210 -7.13988 1.000 26.06044 164 VAL A N 1
ATOM 2492 C CA . VAL A 1 167 ? 8.02565 -28.91123 -6.17325 1.000 26.61874 164 VAL A CA 1
ATOM 2493 C C . VAL A 1 167 ? 9.39607 -29.57083 -6.22530 1.000 27.77407 164 VAL A C 1
ATOM 2494 O O . VAL A 1 167 ? 9.86668 -29.95730 -7.30387 1.000 27.36398 164 VAL A O 1
ATOM 2507 N N . GLN A 1 168 ? 10.02367 -29.69651 -5.04973 1.000 26.83048 165 GLN A N 1
ATOM 2508 C CA . GLN A 1 168 ? 11.29923 -30.38789 -4.85360 1.000 30.72562 165 GLN A CA 1
ATOM 2509 C C . GLN A 1 168 ? 12.37109 -29.88303 -5.81300 1.000 29.99240 165 GLN A C 1
ATOM 2510 O O . GLN A 1 168 ? 13.26236 -30.63019 -6.21607 1.000 30.25376 165 GLN A O 1
ATOM 2524 N N . GLY A 1 169 ? 12.29265 -28.60207 -6.16431 1.000 30.34612 166 GLY A N 1
ATOM 2525 C CA . GLY A 1 169 ? 13.27768 -27.99004 -7.02946 1.000 30.89198 166 GLY A CA 1
ATOM 2526 C C . GLY A 1 169 ? 13.32967 -28.55714 -8.42458 1.000 33.11628 166 GLY A C 1
ATOM 2527 O O . GLY A 1 169 ? 14.31318 -28.33364 -9.13745 1.000 34.53368 166 GLY A O 1
ATOM 2531 N N . LYS A 1 170 ? 12.29520 -29.27539 -8.84871 1.000 30.52704 167 LYS A N 1
ATOM 2532 C CA . LYS A 1 170 ? 12.39671 -30.02912 -10.09252 1.000 32.86159 167 LYS A CA 1
ATOM 2533 C C . LYS A 1 170 ? 11.15839 -30.00344 -10.97085 1.000 32.83093 167 LYS A C 1
ATOM 2534 O O . LYS A 1 170 ? 11.29253 -30.23988 -12.17808 1.000 32.28361 167 LYS A O 1
ATOM 2553 N N . TYR A 1 171 ? 9.96693 -29.75972 -10.42319 1.000 28.76974 168 TYR A N 1
ATOM 2554 C CA . TYR A 1 171 ? 8.70499 -29.85657 -11.15302 1.000 30.69598 168 TYR A CA 1
ATOM 2555 C C . TYR A 1 171 ? 7.93907 -28.55305 -11.00459 1.000 30.20878 168 TYR A C 1
ATOM 2556 O O . TYR A 1 171 ? 7.63090 -28.13930 -9.88400 1.000 30.33610 168 TYR A O 1
ATOM 2574 N N . LYS A 1 172 ? 7.60111 -27.93147 -12.13142 1.000 31.79996 169 LYS A N 1
ATOM 2575 C CA . LYS A 1 172 ? 6.91649 -26.64801 -12.17130 1.000 29.56553 169 LYS A CA 1
ATOM 2576 C C . LYS A 1 172 ? 5.50021 -26.84929 -12.68519 1.000 30.91406 169 LYS A C 1
ATOM 2577 O O . LYS A 1 172 ? 5.28039 -27.60501 -13.63497 1.000 30.10317 169 LYS A O 1
ATOM 2596 N N . THR A 1 173 ? 4.53681 -26.19055 -12.04428 1.000 30.06159 170 THR A N 1
ATOM 2597 C CA . THR A 1 173 ? 3.17430 -26.15195 -12.55351 1.000 27.47646 170 THR A CA 1
ATOM 2598 C C . THR A 1 173 ? 2.60130 -24.77681 -12.24698 1.000 28.19773 170 THR A C 1
ATOM 2599 O O . THR A 1 173 ? 3.28203 -23.89921 -11.70730 1.000 27.14207 170 THR A O 1
ATOM 2610 N N . GLY A 1 174 ? 1.33854 -24.59246 -12.59521 1.000 29.15984 171 GLY A N 1
ATOM 2611 C CA . GLY A 1 174 ? 0.71055 -23.30131 -12.54065 1.000 29.03116 171 GLY A CA 1
ATOM 2612 C C . GLY A 1 174 ? -0.35895 -23.21799 -13.60125 1.000 29.00108 171 GLY A C 1
ATOM 2613 O O . GLY A 1 174 ? -0.46678 -24.08447 -14.47650 1.000 28.95032 171 GLY A O 1
ATOM 2617 N N . PRO A 1 175 ? -1.17927 -22.17029 -13.54723 1.000 30.62243 172 PRO A N 1
ATOM 2618 C CA . PRO A 1 175 ? -2.26856 -22.06502 -14.52527 1.000 31.57260 172 PRO A CA 1
ATOM 2619 C C . PRO A 1 175 ? -1.77823 -21.90145 -15.95094 1.000 33.69802 172 PRO A C 1
ATOM 2620 O O . PRO A 1 175 ? -2.53975 -22.20993 -16.87288 1.000 34.61922 172 PRO A O 1
ATOM 2631 N N . ALA A 1 176 ? -0.53995 -21.43402 -16.16990 1.000 33.45050 173 ALA A N 1
ATOM 2632 C CA . ALA A 1 176 ? -0.00459 -21.44036 -17.52950 1.000 37.18356 173 ALA A CA 1
ATOM 2633 C C . ALA A 1 176 ? 0.02486 -22.85229 -18.09381 1.000 33.64789 173 ALA A C 1
ATOM 2634 O O . ALA A 1 176 ? -0.09600 -23.04427 -19.30884 1.000 37.45134 173 ALA A O 1
ATOM 2641 N N . TYR A 1 177 ? 0.16285 -23.84717 -17.22369 1.000 31.14258 174 TYR A N 1
ATOM 2642 C CA . TYR A 1 177 ? 0.21332 -25.24421 -17.61599 1.000 33.18830 174 TYR A CA 1
ATOM 2643 C C . TYR A 1 177 ? -1.15524 -25.91662 -17.61244 1.000 34.27036 174 TYR A C 1
ATOM 2644 O O . TYR A 1 177 ? -1.46695 -26.69116 -18.52295 1.000 35.71079 174 TYR A O 1
ATOM 2662 N N . THR A 1 178 ? -1.96193 -25.65297 -16.58773 1.000 33.30924 175 THR A N 1
ATOM 2663 C CA . THR A 1 178 ? -3.20921 -26.36817 -16.36352 1.000 35.89064 175 THR A CA 1
ATOM 2664 C C . THR A 1 178 ? -4.44521 -25.62649 -16.86140 1.000 37.62012 175 THR A C 1
ATOM 2665 O O . THR A 1 178 ? -5.50400 -26.24930 -17.00347 1.000 39.43013 175 THR A O 1
ATOM 2676 N N A ASN A 1 179 ? -4.33369 -24.32293 -17.12087 0.514 39.34588 176 ASN A N 1
ATOM 2677 N N B ASN A 1 179 ? -4.34038 -24.32623 -17.12121 0.486 39.42586 176 ASN A N 1
ATOM 2678 C CA A ASN A 1 179 ? -5.44600 -23.46245 -17.54070 0.514 43.67692 176 ASN A CA 1
ATOM 2679 C CA B ASN A 1 179 ? -5.45486 -23.49940 -17.56946 0.486 43.69569 176 ASN A CA 1
ATOM 2680 C C A ASN A 1 179 ? -6.55615 -23.38123 -16.49544 0.514 43.75445 176 ASN A C 1
ATOM 2681 C C B ASN A 1 179 ? -6.54014 -23.34149 -16.50226 0.486 43.77801 176 ASN A C 1
ATOM 2682 O O A ASN A 1 179 ? -7.72948 -23.18159 -16.83294 0.514 46.38669 176 ASN A O 1
ATOM 2683 O O B ASN A 1 179 ? -7.69225 -23.03128 -16.83418 0.486 46.38928 176 ASN A O 1
ATOM 2704 N N . SER A 1 180 ? -6.20672 -23.54237 -15.22762 1.000 38.58371 177 SER A N 1
ATOM 2705 C CA . SER A 1 180 ? -7.16038 -23.35363 -14.13748 1.000 38.04766 177 SER A CA 1
ATOM 2706 C C . SER A 1 180 ? -6.40296 -23.41070 -12.81702 1.000 34.98573 177 SER A C 1
ATOM 2707 O O . SER A 1 180 ? -5.39241 -24.10637 -12.69604 1.000 32.50233 177 SER A O 1
ATOM 2715 N N . LEU A 1 181 ? -6.89425 -22.65740 -11.83227 1.000 32.77705 178 LEU A N 1
ATOM 2716 C CA . LEU A 1 181 ? -6.26096 -22.68979 -10.51944 1.000 31.64417 178 LEU A CA 1
ATOM 2717 C C . LEU A 1 181 ? -6.54566 -24.00591 -9.80374 1.000 30.43153 178 LEU A C 1
ATOM 2718 O O . LEU A 1 181 ? -5.66945 -24.53920 -9.11816 1.000 30.51048 178 LEU A O 1
ATOM 2734 N N . GLU A 1 182 ? -7.75591 -24.55610 -9.95028 1.000 28.67173 179 GLU A N 1
ATOM 2735 C CA . GLU A 1 182 ? -8.02800 -25.85601 -9.34207 1.000 30.31792 179 GLU A CA 1
ATOM 2736 C C . GLU A 1 182 ? -7.07181 -26.91215 -9.89050 1.000 32.38546 179 GLU A C 1
ATOM 2737 O O . GLU A 1 182 ? -6.55509 -27.74844 -9.13893 1.000 29.91422 179 GLU A O 1
ATOM 2749 N N . GLY A 1 183 ? -6.82882 -26.88812 -11.20492 1.000 30.70637 180 GLY A N 1
ATOM 2750 C CA . GLY A 1 183 ? -5.87942 -27.81882 -11.79015 1.000 30.25297 180 GLY A CA 1
ATOM 2751 C C . GLY A 1 183 ? -4.47448 -27.64104 -11.24749 1.000 29.50881 180 GLY A C 1
ATOM 2752 O O . GLY A 1 183 ? -3.75309 -28.61867 -11.02908 1.000 28.85325 180 GLY A O 1
ATOM 2756 N N . THR A 1 184 ? -4.05814 -26.39325 -11.03679 1.000 28.61275 181 THR A N 1
ATOM 2757 C CA . THR A 1 184 ? -2.76488 -26.15624 -10.40641 1.000 27.74191 181 THR A CA 1
ATOM 2758 C C . THR A 1 184 ? -2.69154 -26.84750 -9.04657 1.000 28.70408 181 THR A C 1
ATOM 2759 O O . THR A 1 184 ? -1.70442 -27.52825 -8.73645 1.000 28.18627 181 THR A O 1
ATOM 2770 N N . ALA A 1 185 ? -3.74296 -26.69863 -8.22809 1.000 26.74996 182 ALA A N 1
ATOM 2771 C CA . ALA A 1 185 ? -3.75749 -27.32649 -6.90888 1.000 25.82551 182 ALA A CA 1
ATOM 2772 C C . ALA A 1 185 ? -3.71510 -28.84495 -7.02318 1.000 28.39110 182 ALA A C 1
ATOM 2773 O O . ALA A 1 185 ? -2.99442 -29.50760 -6.27021 1.000 26.11421 182 ALA A O 1
ATOM 2780 N N . GLN A 1 186 ? -4.48536 -29.41281 -7.96549 1.000 30.02339 183 GLN A N 1
ATOM 2781 C CA . GLN A 1 186 ? -4.48749 -30.86233 -8.17441 1.000 30.85834 183 GLN A CA 1
ATOM 2782 C C . GLN A 1 186 ? -3.11860 -31.37726 -8.60631 1.000 30.09323 183 GLN A C 1
ATOM 2783 O O . GLN A 1 186 ? -2.65985 -32.42184 -8.12538 1.000 29.41779 183 GLN A O 1
ATOM 2797 N N . VAL A 1 187 ? -2.45793 -30.67883 -9.53024 1.000 28.14255 184 VAL A N 1
ATOM 2798 C CA . VAL A 1 187 ? -1.12693 -31.10282 -9.95863 1.000 30.22596 184 VAL A CA 1
ATOM 2799 C C . VAL A 1 187 ? -0.13022 -30.99740 -8.80446 1.000 27.59778 184 VAL A C 1
ATOM 2800 O O . VAL A 1 187 ? 0.68659 -31.89999 -8.58563 1.000 28.34550 184 VAL A O 1
ATOM 2813 N N . LEU A 1 188 ? -0.16158 -29.88184 -8.07129 1.000 27.54793 185 LEU A N 1
ATOM 2814 C CA . LEU A 1 188 ? 0.71603 -29.71362 -6.91001 1.000 27.94447 185 LEU A CA 1
ATOM 2815 C C . LEU A 1 188 ? 0.55453 -30.86426 -5.92860 1.000 28.05107 185 LEU A C 1
ATOM 2816 O O . LEU A 1 188 ? 1.53607 -31.43002 -5.44097 1.000 29.07136 185 LEU A O 1
ATOM 2832 N N . ASP A 1 189 ? -0.68891 -31.20785 -5.61017 1.000 28.25942 186 ASP A N 1
ATOM 2833 C CA . ASP A 1 189 ? -0.94140 -32.27871 -4.65495 1.000 27.56510 186 ASP A CA 1
ATOM 2834 C C . ASP A 1 189 ? -0.38936 -33.60375 -5.15589 1.000 29.33027 186 ASP A C 1
ATOM 2835 O O . ASP A 1 189 ? 0.21993 -34.36070 -4.39174 1.000 31.62536 186 ASP A O 1
ATOM 2844 N N . PHE A 1 190 ? -0.59964 -33.89801 -6.44102 1.000 29.48323 187 PHE A N 1
ATOM 2845 C CA . PHE A 1 190 ? -0.07380 -35.11673 -7.04834 1.000 29.66090 187 PHE A CA 1
ATOM 2846 C C . PHE A 1 190 ? 1.44670 -35.14352 -6.99360 1.000 31.85157 187 PHE A C 1
ATOM 2847 O O . PHE A 1 190 ? 2.04591 -36.15161 -6.60218 1.000 32.59139 187 PHE A O 1
ATOM 2864 N N . LEU A 1 191 ? 2.08835 -34.03395 -7.37588 1.000 28.41330 188 LEU A N 1
ATOM 2865 C CA . LEU A 1 191 ? 3.54901 -33.99609 -7.41221 1.000 30.32487 188 LEU A CA 1
ATOM 2866 C C . LEU A 1 191 ? 4.13492 -34.27382 -6.03508 1.000 31.84497 188 LEU A C 1
ATOM 2867 O O . LEU A 1 191 ? 5.06952 -35.07066 -5.88923 1.000 31.36033 188 LEU A O 1
ATOM 2883 N N . VAL A 1 192 ? 3.60027 -33.60380 -5.01215 1.000 29.95896 189 VAL A N 1
ATOM 2884 C CA . VAL A 1 192 ? 4.09822 -33.78451 -3.65284 1.000 32.48493 189 VAL A CA 1
ATOM 2885 C C . VAL A 1 192 ? 3.94799 -35.23381 -3.21960 1.000 34.86166 189 VAL A C 1
ATOM 2886 O O . VAL A 1 192 ? 4.85004 -35.80894 -2.60163 1.000 33.95842 189 VAL A O 1
ATOM 2899 N N . LYS A 1 193 ? 2.79856 -35.84271 -3.52249 1.000 33.70961 190 LYS A N 1
ATOM 2900 C CA . LYS A 1 193 ? 2.58271 -37.24050 -3.16454 1.000 38.49419 190 LYS A CA 1
ATOM 2901 C C . LYS A 1 193 ? 3.53261 -38.16238 -3.91783 1.000 38.60111 190 LYS A C 1
ATOM 2902 O O . LYS A 1 193 ? 4.02073 -39.15103 -3.35547 1.000 40.54735 190 LYS A O 1
ATOM 2921 N N . GLN A 1 194 ? 3.79801 -37.86334 -5.19127 1.000 35.47588 191 GLN A N 1
ATOM 2922 C CA . GLN A 1 194 ? 4.73639 -38.67770 -5.95597 1.000 38.59641 191 GLN A CA 1
ATOM 2923 C C . GLN A 1 194 ? 6.14403 -38.55227 -5.39419 1.000 39.30756 191 GLN A C 1
ATOM 2924 O O . GLN A 1 194 ? 6.88544 -39.53862 -5.33889 1.000 39.85477 191 GLN A O 1
ATOM 2938 N N . VAL A 1 195 ? 6.52762 -37.34960 -4.96219 1.000 37.52055 192 VAL A N 1
ATOM 2939 C CA . VAL A 1 195 ? 7.84368 -37.18849 -4.35484 1.000 39.74837 192 VAL A CA 1
ATOM 2940 C C . VAL A 1 195 ? 7.91184 -37.96296 -3.04308 1.000 44.27325 192 VAL A C 1
ATOM 2941 O O . VAL A 1 195 ? 8.88514 -38.68184 -2.78207 1.000 43.63308 192 VAL A O 1
ATOM 2954 N N . GLN A 1 196 ? 6.86786 -37.86175 -2.21441 1.000 40.77382 193 GLN A N 1
ATOM 2955 C CA . GLN A 1 196 ? 6.85110 -38.60236 -0.95680 1.000 42.49833 193 GLN A CA 1
ATOM 2956 C C . GLN A 1 196 ? 6.98648 -40.10072 -1.19379 1.000 44.73470 193 GLN A C 1
ATOM 2957 O O . GLN A 1 196 ? 7.69265 -40.79324 -0.45382 1.000 48.02710 193 GLN A O 1
ATOM 2971 N N . ASP A 1 197 ? 6.31497 -40.62157 -2.21447 1.000 50.13062 194 ASP A N 1
ATOM 2972 C CA . ASP A 1 197 ? 6.36694 -42.04351 -2.51682 1.000 53.07175 194 ASP A CA 1
ATOM 2973 C C . ASP A 1 197 ? 7.59811 -42.43698 -3.31617 1.000 52.18427 194 ASP A C 1
ATOM 2974 O O . ASP A 1 197 ? 7.67567 -43.58325 -3.77520 1.000 50.40193 194 ASP A O 1
ATOM 2983 N N . LYS A 1 198 ? 8.53337 -41.50879 -3.51704 1.000 49.61974 195 LYS A N 1
ATOM 2984 C CA . LYS A 1 198 ? 9.76383 -41.75756 -4.26957 1.000 57.98643 195 LYS A CA 1
ATOM 2985 C C . LYS A 1 198 ? 9.47881 -42.21582 -5.70013 1.000 56.35086 195 LYS A C 1
ATOM 2986 O O . LYS A 1 198 ? 10.23781 -42.99620 -6.27852 1.000 55.70922 195 LYS A O 1
ATOM 3005 N N . LYS A 1 199 ? 8.39475 -41.71665 -6.29357 1.000 50.06442 196 LYS A N 1
ATOM 3006 C CA . LYS A 1 199 ? 8.14250 -41.91512 -7.71457 1.000 51.50139 196 LYS A CA 1
ATOM 3007 C C . LYS A 1 199 ? 8.64622 -40.75762 -8.56598 1.000 53.43704 196 LYS A C 1
ATOM 3008 O O . LYS A 1 199 ? 8.88646 -40.94310 -9.76480 1.000 51.71241 196 LYS A O 1
ATOM 3027 N N . LEU A 1 200 ? 8.81439 -39.58141 -7.96999 1.000 47.66871 197 LEU A N 1
ATOM 3028 C CA . LEU A 1 200 ? 9.34106 -38.40110 -8.65001 1.000 47.37685 197 LEU A CA 1
ATOM 3029 C C . LEU A 1 200 ? 10.38744 -37.75862 -7.74314 1.000 44.01416 197 LEU A C 1
ATOM 3030 O O . LEU A 1 200 ? 10.47375 -38.12552 -6.57129 1.000 44.73167 197 LEU A O 1
#

Foldseek 3Di:
DVPADDEPFQKDFDPDFDDDPDDPQAKEKEWEAELQDVVRLVCVVVVVVVVVVCPRNYHYDYQYDDPDPQRLLRLLQQQLCVVVVCCVPCVNVQSCCVPPVVQVCRDLVSVLVSVVVVVDHSVSSVCSSPDPVSVVSSVVSVVVCVVLVPDDPGWMDINRTMIHDCVRVVDSVSRSVNVVSVSVCVSVVND

InterPro domains:
  IPR001853 DSBA-like thioredoxin domain [PF01323] (50-184)
  IPR013766 Thioredoxin domain [PS51352] (16-205)
  IPR017937 Thioredoxin, conserved site [PS00194] (50-68)
  IPR023205 Thiol:disulphide interchange protein DsbA/DsbL [PIRSF001488] (1-211)
  IPR023205 Thiol:disulphide interchange protein DsbA/DsbL [cd03019] (28-209)
  IPR036249 Thioredoxin-like superfamily [SSF52833] (26-206)
  IPR050824 Bacterial Thiol:disulfide Interchange Protein DsbA [PTHR35891] (7-209)

Secondary structure (DSSP, 8-state):
-TTSPPBTTTBEE-SSPPPP-S-TT-EEEEEEE-TT-HHHHHHHHHHHHHHHHHGGGEEEEEEE--SSGGGHHHHHHHHHHHHHT-HHHHHHHHHHHHHTS-----SHHHHHHHHHHTT--HHHHHHHHT-HHHHHHHHHHHHHHHHTT--SSSEEEETTTEEESHHHHSSHHHHHHHHHHHHHHHHTT--

Radius of gyration: 16.96 Å; Cα contacts (8 Å, |Δi|>4): 281; chains: 1; bounding box: 31×49×33 Å

Solvent-accessible surface area: 9985 Å² total; per-residue (Å²): 128,141,110,33,26,86,63,66,133,24,6,68,67,11,133,72,72,34,115,55,97,17,80,110,82,62,6,6,0,0,0,0,2,52,5,14,7,81,90,0,59,91,1,24,92,54,1,60,63,24,30,137,153,14,40,119,117,8,32,48,85,49,2,6,4,31,100,142,130,78,35,46,24,3,2,45,0,35,18,0,0,53,70,52,66,25,40,142,125,2,25,88,26,0,6,59,0,13,44,134,111,91,55,120,3,70,69,46,97,35,0,0,61,23,1,39,101,65,66,11,66,89,143,131,0,44,76,12,11,108,34,196,87,1,70,40,69,10,125,89,6,55,99,28,34,163,69,10,109,12,135,20,32,4,12,0,0,0,51,0,75,5,8,0,1,16,101,57,25,138,51,33,108,12,0,13,109,6,0,33,48,0,3,104,39,19,70,79,191,133,74

Sequence (191 aa):
SPSAPVAGKDFEVMKSPQPVSAPAGKVEVIEFFWYGCCPHCCYEFEPTIEAWVKKQGDDKIAFKRVPVAFRDDFVPHSKLFYALAALGVSEKVTPAVFNAIHKEKNYLLTPQAQADFLATQGVDKKKFLDAYNSFSVQQGQVKQSAEELLKNYNIDGVPTIVVQGKYKTGPAYTNNSLEGTAQVLDFLVKQVQDKKL

Nearest PDB structures (foldseek):
  7luh-assembly1_A  TM=1.005E+00  e=1.529E-37  Burkholderia pseudomallei K96243
  5vyo-assembly4_D  TM=1.003E+00  e=8.573E-34  Burkholderia pseudomallei K96243
  4zl7-assembly1_A  TM=9.546E-01  e=9.361E-20  Pseudomonas aeruginosa PAO1
  3h93-assembly1_A  TM=9.539E-01  e=5.583E-19  Pseudomonas aeruginosa PAO1
  4p3y-assembly1_B  TM=9.382E-01  e=5.465E-17  Acinetobacter baumannii AYE